Protein AF-A0A3R6WEW1-F1 (afdb_monomer)

Foldseek 3Di:
DDDDDDDDDDPPPDPQAPLVVQVVVQFDVVQQVVVVVVDDCLQLVQARERRHDPVSLLVSLVVRQLVDAPVNLVCQCPDSHPSSNVSSVSNVVVCVVPVVSHVRDDCVPVPPDPLVVVQPLDLDLCSLVSDPPVLVCLLPALALVSVLCNLQVLLVCLVDSNVSVNLSSLVSVLCVCLVPVPRARDYPNHGRPDCLSNLLSSLQSLLSSCVVPVPVSLVSLVPRLLSRALSSLLSNCVPPDPVSSVVSSVSVVVSVVVSVVVVVVVVD

pLDDT: mean 84.02, std 18.19, range [25.89, 98.25]

Structure (mmCIF, N/CA/C/O backbone):
data_AF-A0A3R6WEW1-F1
#
_entry.id   AF-A0A3R6WEW1-F1
#
loop_
_atom_site.group_PDB
_atom_site.id
_atom_site.type_symbol
_atom_site.label_atom_id
_atom_site.label_alt_id
_atom_site.label_comp_id
_atom_site.label_asym_id
_atom_site.label_entity_id
_atom_site.label_seq_id
_atom_site.pdbx_PDB_ins_code
_atom_site.Cartn_x
_atom_site.Cartn_y
_atom_site.Cartn_z
_atom_site.occupancy
_atom_site.B_iso_or_equiv
_atom_site.auth_seq_id
_atom_site.auth_comp_id
_atom_site.auth_asym_id
_atom_site.auth_atom_id
_atom_site.pdbx_PDB_model_num
ATOM 1 N N . MET A 1 1 ? 8.291 -22.531 33.785 1.00 41.00 1 MET A N 1
ATOM 2 C CA . MET A 1 1 ? 7.119 -22.661 34.678 1.00 41.00 1 MET A CA 1
ATOM 3 C C . MET A 1 1 ? 7.160 -21.550 35.715 1.00 41.00 1 MET A C 1
ATOM 5 O O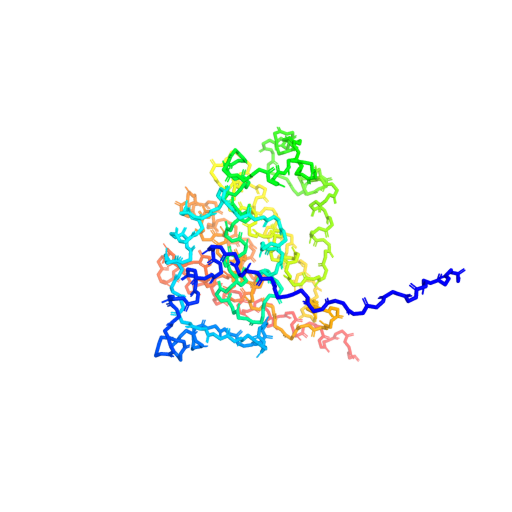 . MET A 1 1 ? 8.042 -21.569 36.563 1.00 41.00 1 MET A O 1
ATOM 9 N N . PRO A 1 2 ? 6.234 -20.587 35.627 1.00 25.89 2 PRO A N 1
ATOM 10 C CA . PRO A 1 2 ? 5.561 -20.107 36.828 1.00 25.89 2 PRO A CA 1
ATOM 11 C C . PRO A 1 2 ? 4.038 -20.229 36.687 1.00 25.89 2 PRO A C 1
ATOM 13 O O . PRO A 1 2 ? 3.455 -19.958 35.640 1.00 25.89 2 PRO A O 1
ATOM 16 N N . VAL A 1 3 ? 3.415 -20.683 37.770 1.00 34.50 3 VAL A N 1
ATOM 17 C CA . VAL A 1 3 ? 1.985 -20.969 37.906 1.00 34.50 3 VAL A CA 1
ATOM 18 C C . VAL A 1 3 ? 1.221 -19.665 38.139 1.00 34.50 3 VAL A C 1
ATOM 20 O O . VAL A 1 3 ? 1.442 -18.989 39.144 1.00 34.50 3 VAL A O 1
ATOM 23 N N . LEU A 1 4 ? 0.291 -19.327 37.244 1.00 29.22 4 LEU A N 1
ATOM 24 C CA . LEU A 1 4 ? -0.674 -18.249 37.464 1.00 29.22 4 LEU A CA 1
ATOM 25 C C . LEU A 1 4 ? -1.884 -18.803 38.225 1.00 29.22 4 LEU A C 1
ATOM 27 O O . LEU A 1 4 ? -2.619 -19.658 37.735 1.00 29.22 4 LEU A O 1
ATOM 31 N N . ARG A 1 5 ? -2.067 -18.318 39.457 1.00 29.47 5 ARG A N 1
ATOM 32 C CA . ARG A 1 5 ? -3.224 -18.623 40.307 1.00 29.47 5 ARG A CA 1
ATOM 33 C C . ARG A 1 5 ? -4.518 -18.136 39.653 1.00 29.47 5 ARG A C 1
ATOM 35 O O . ARG A 1 5 ? -4.626 -16.974 39.268 1.00 29.47 5 ARG A O 1
ATOM 42 N N . SER A 1 6 ? -5.524 -19.007 39.636 1.00 39.31 6 SER A N 1
ATOM 43 C CA . SER A 1 6 ? -6.903 -18.674 39.285 1.00 39.31 6 SER A CA 1
ATOM 44 C C . SER A 1 6 ? -7.478 -17.632 40.247 1.00 39.31 6 SER A C 1
ATOM 46 O O . SER A 1 6 ? -7.473 -17.840 41.464 1.00 39.31 6 SER A O 1
ATOM 48 N N . LYS A 1 7 ? -8.066 -16.559 39.712 1.00 32.16 7 LYS A N 1
ATOM 49 C CA . LYS A 1 7 ? -9.084 -15.781 40.424 1.00 32.16 7 LYS A CA 1
ATOM 50 C C . LYS A 1 7 ? -10.332 -15.643 39.561 1.00 32.16 7 LYS A C 1
ATOM 52 O O . LYS A 1 7 ? -10.262 -15.397 38.364 1.00 32.16 7 LYS A O 1
ATOM 57 N N . ALA A 1 8 ? -11.443 -15.890 40.244 1.00 32.88 8 ALA A N 1
ATOM 58 C CA . ALA A 1 8 ? -12.817 -15.997 39.796 1.00 32.88 8 ALA A CA 1
ATOM 59 C C . ALA A 1 8 ? -13.246 -15.035 38.676 1.00 32.88 8 ALA A C 1
ATOM 61 O O . ALA A 1 8 ? -12.956 -13.840 38.694 1.00 32.88 8 ALA A O 1
ATOM 62 N N . SER A 1 9 ? -14.043 -15.601 37.767 1.00 40.66 9 SER A N 1
ATOM 63 C CA . SER A 1 9 ? -14.852 -14.916 36.762 1.00 40.66 9 SER A CA 1
ATOM 64 C C . SER A 1 9 ? -15.689 -13.795 37.388 1.00 40.66 9 SER A C 1
ATOM 66 O O . SER A 1 9 ? -16.619 -14.054 38.152 1.00 40.66 9 SER A O 1
ATOM 68 N N . LYS A 1 10 ? -15.401 -12.546 37.014 1.00 31.05 10 LYS A N 1
ATOM 69 C CA . LYS A 1 10 ? -16.371 -11.448 37.061 1.00 31.05 10 LYS A CA 1
ATOM 70 C C . LYS A 1 10 ? -16.756 -11.130 35.624 1.00 31.05 10 LYS A C 1
ATOM 72 O O . LYS A 1 10 ? -15.925 -10.688 34.839 1.00 31.05 10 LYS A O 1
ATOM 77 N N . LYS A 1 11 ? -18.022 -11.374 35.288 1.00 36.44 11 LYS A N 1
ATOM 78 C CA . LYS A 1 11 ? -18.646 -10.945 34.035 1.00 36.44 11 LYS A CA 1
ATOM 79 C C . LYS A 1 11 ? -18.677 -9.410 34.048 1.00 36.44 11 LYS A C 1
ATOM 81 O O . LYS A 1 11 ? -19.563 -8.814 34.652 1.00 36.44 11 LYS A O 1
ATOM 86 N N . ILE A 1 12 ? -17.662 -8.774 33.467 1.00 34.56 12 ILE A N 1
ATOM 87 C CA . ILE A 1 12 ? -17.659 -7.329 33.233 1.00 34.56 12 ILE A CA 1
ATOM 88 C C . ILE A 1 12 ? -18.559 -7.109 32.021 1.00 34.56 12 ILE A C 1
ATOM 90 O O . ILE A 1 12 ? -18.153 -7.346 30.887 1.00 34.56 12 ILE A O 1
ATOM 94 N N . VAL A 1 13 ? -19.803 -6.704 32.260 1.00 36.28 13 VAL A N 1
ATOM 95 C CA . VAL A 1 13 ? -20.605 -6.067 31.214 1.00 36.28 13 VAL A CA 1
ATOM 96 C C . VAL A 1 13 ? -19.985 -4.686 31.017 1.00 36.28 13 VAL A C 1
ATOM 98 O O . VAL A 1 13 ? -20.265 -3.761 31.774 1.00 36.28 13 VAL A O 1
ATOM 101 N N . ALA A 1 14 ? -19.040 -4.580 30.083 1.00 39.44 14 ALA A N 1
ATOM 102 C CA . ALA A 1 14 ? -18.457 -3.303 29.704 1.00 39.44 14 ALA A CA 1
ATOM 103 C C . ALA A 1 14 ? -19.554 -2.458 29.046 1.00 39.44 14 ALA A C 1
ATOM 105 O O . ALA A 1 14 ? -20.188 -2.906 28.090 1.00 39.44 14 ALA A O 1
ATOM 106 N N . SER A 1 15 ? -19.794 -1.248 29.552 1.00 50.72 15 SER A N 1
ATOM 107 C CA . SER A 1 15 ? -20.552 -0.255 28.795 1.00 50.72 15 SER A CA 1
ATOM 108 C C . SER A 1 15 ? -19.800 -0.012 27.486 1.00 50.72 15 SER A C 1
ATOM 110 O O . SER A 1 15 ? -18.644 0.409 27.527 1.00 50.72 15 SER A O 1
ATOM 112 N N . ALA A 1 16 ? -20.413 -0.331 26.344 1.00 60.47 16 ALA A N 1
ATOM 113 C CA . ALA A 1 16 ? -19.803 -0.124 25.033 1.00 60.47 16 ALA A CA 1
ATOM 114 C C . ALA A 1 16 ? -19.332 1.333 24.897 1.00 60.47 16 ALA A C 1
ATOM 116 O O . ALA A 1 16 ? -20.048 2.242 25.326 1.00 60.47 16 ALA A O 1
ATOM 117 N N . SER A 1 17 ? -18.148 1.557 24.322 1.00 78.88 17 SER A N 1
ATOM 118 C CA . SER A 1 17 ? -17.625 2.908 24.101 1.00 78.88 17 SER A CA 1
ATOM 119 C C . SER A 1 17 ? -18.585 3.748 23.256 1.00 78.88 17 SER A C 1
ATOM 121 O O . SER A 1 17 ? -19.329 3.219 22.426 1.00 78.88 17 SER A O 1
ATOM 123 N N . SER A 1 18 ? -18.566 5.070 23.449 1.00 88.81 18 SER A N 1
ATOM 124 C CA . SER A 1 18 ? -19.401 6.007 22.680 1.00 88.81 18 SER A CA 1
ATOM 125 C C . SER A 1 18 ? -19.193 5.845 21.168 1.00 88.81 18 SER A C 1
ATOM 127 O O . SER A 1 18 ? -20.152 5.885 20.397 1.00 88.81 18 SER A O 1
ATOM 129 N N . LEU A 1 19 ? -17.952 5.567 20.754 1.00 93.94 19 LEU A N 1
ATOM 130 C CA . LEU A 1 19 ? -17.589 5.268 19.373 1.00 93.94 19 LEU A CA 1
ATOM 131 C C . LEU A 1 19 ? -18.227 3.965 18.871 1.00 93.94 19 LEU A C 1
ATOM 133 O O . LEU A 1 19 ? -18.820 3.963 17.794 1.00 93.94 19 LEU A O 1
ATOM 137 N N . LEU A 1 20 ? -18.141 2.871 19.635 1.00 94.19 20 LEU A N 1
ATOM 138 C CA . LEU A 1 20 ? -18.730 1.593 19.230 1.00 94.19 20 LEU A CA 1
ATOM 139 C C . LEU A 1 20 ? -20.255 1.702 19.093 1.00 94.19 20 LEU A C 1
ATOM 141 O O . LEU A 1 20 ? -20.801 1.289 18.073 1.00 94.19 20 LEU A O 1
ATOM 145 N N . GLN A 1 21 ? -20.927 2.327 20.063 1.00 94.44 21 GLN A N 1
ATOM 146 C CA . GLN A 1 21 ? -22.378 2.546 20.011 1.00 94.44 21 GLN A CA 1
ATOM 147 C C . GLN A 1 21 ? -22.788 3.376 18.785 1.00 94.44 21 GLN A C 1
ATOM 149 O O . GLN A 1 21 ? -23.761 3.049 18.104 1.00 94.44 21 GLN A O 1
ATOM 154 N N . CYS A 1 22 ? -22.021 4.425 18.468 1.00 96.00 22 CYS A N 1
ATOM 155 C CA . CYS A 1 22 ? -22.233 5.240 17.274 1.00 96.00 22 CYS A CA 1
ATOM 156 C C . CYS A 1 22 ? -22.125 4.396 15.992 1.00 96.00 22 CYS A C 1
ATOM 158 O O . CYS A 1 22 ? -23.016 4.440 15.145 1.00 96.00 22 CYS A O 1
ATOM 160 N N . LEU A 1 23 ? -21.081 3.569 15.867 1.00 96.88 23 LEU A N 1
ATOM 161 C CA . LEU A 1 23 ? -20.890 2.690 14.709 1.00 96.88 23 LEU A CA 1
ATOM 162 C C . LEU A 1 23 ? -22.008 1.652 14.572 1.00 96.88 23 LEU A C 1
ATOM 164 O O . LEU A 1 23 ? -22.496 1.418 13.467 1.00 96.88 23 LEU A O 1
ATOM 168 N N . GLU A 1 24 ? -22.446 1.052 15.677 1.00 95.31 24 GLU A N 1
ATOM 169 C CA . GLU A 1 24 ? -23.537 0.074 15.673 1.00 95.31 24 GLU A CA 1
ATOM 170 C C . GLU A 1 24 ? -24.860 0.695 15.213 1.00 95.31 24 GLU A C 1
ATOM 172 O O . GLU A 1 24 ? -25.574 0.086 14.416 1.00 95.31 24 GLU A O 1
ATOM 177 N N . GLY A 1 25 ? -25.134 1.945 15.599 1.00 95.88 25 GLY A N 1
ATOM 178 C CA . GLY A 1 25 ? -26.282 2.707 15.099 1.00 95.88 25 GLY A CA 1
ATOM 179 C C . GLY A 1 25 ? -26.207 3.075 13.608 1.00 95.88 25 GLY A C 1
ATOM 180 O O . GLY A 1 25 ? -27.228 3.392 12.997 1.00 95.88 25 GLY A O 1
ATOM 181 N N . LEU A 1 26 ? -25.019 3.025 12.996 1.00 96.56 26 LEU A N 1
ATOM 182 C CA . LEU A 1 26 ? -24.797 3.353 11.582 1.00 96.56 26 LEU A CA 1
ATOM 183 C C . LEU A 1 26 ? -24.852 2.133 10.653 1.00 96.56 26 LEU A C 1
ATOM 185 O O . LEU A 1 26 ? -24.840 2.314 9.429 1.00 96.56 26 LEU A O 1
ATOM 189 N N . ALA A 1 27 ? -24.897 0.917 11.203 1.00 95.56 27 ALA A N 1
ATOM 190 C CA . ALA A 1 27 ? -24.899 -0.320 10.434 1.00 95.56 27 ALA A CA 1
ATOM 191 C C . ALA A 1 27 ? -26.115 -0.404 9.495 1.00 95.56 27 ALA A C 1
ATOM 193 O O . ALA A 1 27 ? -27.260 -0.160 9.878 1.00 95.56 27 ALA A O 1
ATOM 194 N N . LYS A 1 28 ? -25.865 -0.771 8.235 1.00 95.12 28 LYS A N 1
ATOM 195 C CA . LYS A 1 28 ? -26.890 -0.899 7.191 1.00 95.12 28 LYS A CA 1
ATOM 196 C C . LYS A 1 28 ? -26.708 -2.220 6.445 1.00 95.12 28 LYS A C 1
ATOM 198 O O . LYS A 1 28 ? -25.969 -2.263 5.457 1.00 95.12 28 LYS A O 1
ATOM 203 N N . PRO A 1 29 ? -27.433 -3.287 6.836 1.00 91.06 29 PRO A N 1
ATOM 204 C CA . PRO A 1 29 ? -27.319 -4.605 6.203 1.00 91.06 29 PRO A CA 1
ATOM 205 C C . PRO A 1 29 ? -27.547 -4.589 4.684 1.00 91.06 29 PRO A C 1
ATOM 207 O O . PRO A 1 29 ? -26.890 -5.318 3.943 1.00 91.06 29 PRO A O 1
ATOM 210 N N . SER A 1 30 ? -28.426 -3.708 4.196 1.00 90.88 30 SER A N 1
ATOM 211 C CA . SER A 1 30 ? -28.680 -3.531 2.760 1.00 90.88 30 SER A CA 1
ATOM 212 C C . SER A 1 30 ? -27.449 -3.049 1.983 1.00 90.88 30 SER A C 1
ATOM 214 O O . SER A 1 30 ? -27.248 -3.439 0.833 1.00 90.88 30 SER A O 1
ATOM 216 N N . TYR A 1 31 ? -26.597 -2.229 2.605 1.00 89.88 31 TYR A N 1
ATOM 217 C CA . TYR A 1 31 ? -25.340 -1.781 2.010 1.00 89.88 31 TYR A CA 1
ATOM 218 C C . TYR A 1 31 ? -24.214 -2.804 2.205 1.00 89.88 31 TYR A C 1
ATOM 220 O O . TYR A 1 31 ? -23.373 -2.949 1.318 1.00 89.88 31 TYR A O 1
ATOM 228 N N . ALA A 1 32 ? -24.226 -3.570 3.301 1.00 90.25 32 ALA A N 1
ATOM 229 C CA . ALA A 1 32 ? -23.235 -4.618 3.563 1.00 90.25 32 ALA A CA 1
ATOM 230 C C . ALA A 1 32 ? -23.122 -5.621 2.400 1.00 90.25 32 ALA A C 1
ATOM 232 O O . ALA A 1 32 ? -22.022 -5.936 1.953 1.00 90.25 32 ALA A O 1
ATOM 233 N N . GLN A 1 33 ? -24.256 -6.046 1.830 1.00 86.06 33 GLN A N 1
ATOM 234 C CA . GLN A 1 33 ? -24.286 -6.954 0.674 1.00 86.06 33 GLN A CA 1
ATOM 235 C C . GLN A 1 33 ? -23.577 -6.386 -0.564 1.00 86.06 33 GLN A C 1
ATOM 237 O O . GLN A 1 33 ? -23.011 -7.132 -1.364 1.00 86.06 33 GLN A O 1
ATOM 242 N N . GLN A 1 34 ? -23.613 -5.064 -0.742 1.00 86.38 34 GLN A N 1
ATOM 243 C CA . GLN A 1 34 ? -22.921 -4.396 -1.841 1.00 86.38 34 GLN A CA 1
ATOM 244 C C . GLN A 1 34 ? -21.430 -4.264 -1.540 1.00 86.38 34 GLN A C 1
ATOM 246 O O . GLN A 1 34 ? -20.616 -4.556 -2.412 1.00 86.38 34 GLN A O 1
ATOM 251 N N . ALA A 1 35 ? -21.073 -3.891 -0.307 1.00 83.38 35 ALA A N 1
ATOM 252 C CA . ALA A 1 35 ? -19.686 -3.735 0.129 1.00 83.38 35 ALA A CA 1
ATOM 253 C C . ALA A 1 35 ? -18.856 -5.011 -0.097 1.00 83.38 35 ALA A C 1
ATOM 255 O O . ALA A 1 35 ? -17.745 -4.932 -0.619 1.00 83.38 35 ALA A O 1
ATOM 256 N N . VAL A 1 36 ? -19.440 -6.187 0.167 1.00 84.44 36 VAL A N 1
ATOM 257 C CA . VAL A 1 36 ? -18.806 -7.496 -0.071 1.00 84.44 36 VAL A CA 1
ATOM 258 C C . VAL A 1 36 ? -18.309 -7.666 -1.512 1.00 84.44 36 VAL A C 1
ATOM 260 O O . VAL A 1 36 ? -17.268 -8.279 -1.725 1.00 84.44 36 VAL A O 1
ATOM 263 N N . LYS A 1 37 ? -19.014 -7.119 -2.510 1.00 83.62 37 LYS A N 1
ATOM 264 C CA . LYS A 1 37 ? -18.659 -7.284 -3.933 1.00 83.62 37 LYS A CA 1
ATOM 265 C C . LYS A 1 37 ? -17.403 -6.510 -4.332 1.00 83.62 37 LYS A C 1
ATOM 267 O O . LYS A 1 37 ? -16.772 -6.849 -5.328 1.00 83.62 37 LYS A O 1
ATOM 272 N N . PHE A 1 38 ? -17.055 -5.467 -3.580 1.00 79.44 38 PHE A N 1
ATOM 273 C CA . PHE A 1 38 ? -15.903 -4.613 -3.868 1.00 79.44 38 PHE A CA 1
ATOM 274 C C . PHE A 1 38 ? -14.622 -5.081 -3.177 1.00 79.44 38 PHE A C 1
ATOM 276 O O . PHE A 1 38 ? -13.537 -4.620 -3.531 1.00 79.44 38 PHE A O 1
ATOM 283 N N . VAL A 1 39 ? -14.732 -5.990 -2.206 1.00 76.31 39 VAL A N 1
ATOM 284 C CA . VAL A 1 39 ? -13.587 -6.493 -1.452 1.00 76.31 39 VAL A CA 1
ATOM 285 C C . VAL A 1 39 ? -13.206 -7.880 -1.949 1.00 76.31 39 VAL A C 1
ATOM 287 O O . VAL A 1 39 ? -14.014 -8.807 -1.982 1.00 76.31 39 VAL A O 1
ATOM 290 N N . HIS A 1 40 ? -11.942 -8.032 -2.340 1.00 77.00 40 HIS A N 1
ATOM 291 C CA . HIS A 1 40 ? -11.449 -9.304 -2.835 1.00 77.00 40 HIS A CA 1
ATOM 292 C C . HIS A 1 40 ? -11.195 -10.265 -1.669 1.00 77.00 40 HIS A C 1
ATOM 294 O O . HIS A 1 40 ? -10.323 -10.041 -0.831 1.00 77.00 40 HIS A O 1
ATOM 300 N N . ARG A 1 41 ? -11.942 -11.371 -1.640 1.00 80.94 41 ARG A N 1
ATOM 301 C CA . ARG A 1 41 ? -11.956 -12.316 -0.514 1.00 80.94 41 ARG A CA 1
ATOM 302 C C . ARG A 1 41 ? -10.640 -13.052 -0.269 1.00 80.94 41 ARG A C 1
ATOM 304 O O . ARG A 1 41 ? -10.459 -13.570 0.824 1.00 80.94 41 ARG A O 1
ATOM 311 N N . SER A 1 42 ? -9.711 -13.076 -1.229 1.00 75.94 42 SER A N 1
ATOM 312 C CA . SER A 1 42 ? -8.458 -13.837 -1.083 1.00 75.94 42 SER A CA 1
ATOM 313 C C . SER A 1 42 ? -7.596 -13.421 0.111 1.00 75.94 42 SER A C 1
ATOM 315 O O . SER A 1 42 ? -6.924 -14.276 0.664 1.00 75.94 42 SER A O 1
ATOM 317 N N . TYR A 1 43 ? -7.611 -12.150 0.517 1.00 79.00 43 TYR A N 1
ATOM 318 C CA . TYR A 1 43 ? -6.793 -11.640 1.631 1.00 79.00 43 TYR A CA 1
ATOM 319 C C . TYR A 1 43 ? -7.618 -11.228 2.858 1.00 79.00 43 TYR A C 1
ATOM 321 O O . TYR A 1 43 ? -7.084 -10.654 3.800 1.00 79.00 43 TYR A O 1
ATOM 329 N N . CYS A 1 44 ? -8.927 -11.470 2.835 1.00 80.56 44 CYS A N 1
ATOM 330 C CA . CYS A 1 44 ? -9.837 -11.181 3.944 1.00 80.56 44 CYS A CA 1
ATOM 331 C C . CYS A 1 44 ? -11.049 -12.138 3.919 1.00 80.56 44 CYS A C 1
ATOM 333 O O . CYS A 1 44 ? -12.211 -11.715 3.827 1.00 80.56 44 CYS A O 1
ATOM 335 N N . PRO A 1 45 ? -10.799 -13.463 3.930 1.00 82.75 45 PRO A N 1
ATOM 336 C CA . PRO A 1 45 ? -11.849 -14.457 3.715 1.00 82.75 45 PRO A CA 1
ATOM 337 C C . PRO A 1 45 ? -12.919 -14.423 4.812 1.00 82.75 45 PRO A C 1
ATOM 339 O O . PRO A 1 45 ? -14.094 -14.634 4.522 1.00 82.75 45 PRO A O 1
ATOM 342 N N . ASN A 1 46 ? -12.524 -14.075 6.038 1.00 85.62 46 ASN A N 1
ATOM 343 C CA . ASN A 1 46 ? -13.369 -14.139 7.231 1.00 85.62 46 ASN A CA 1
ATOM 344 C C . ASN A 1 46 ? -14.045 -12.801 7.587 1.00 85.62 46 ASN A C 1
ATOM 346 O O . ASN A 1 46 ? -14.696 -12.698 8.624 1.00 85.62 46 ASN A O 1
ATOM 350 N N . ASP A 1 47 ? -13.907 -11.771 6.744 1.00 89.00 47 ASP A N 1
ATOM 351 C CA . ASP A 1 47 ? -14.468 -10.446 7.018 1.00 89.00 47 ASP A CA 1
ATOM 352 C C . ASP A 1 47 ? -15.997 -10.448 7.017 1.00 89.00 47 ASP A C 1
ATOM 354 O O . ASP A 1 47 ? -16.639 -10.799 6.015 1.00 89.00 47 ASP A O 1
ATOM 358 N N . ILE A 1 48 ? -16.571 -9.948 8.112 1.00 92.81 48 ILE A N 1
ATOM 359 C CA . ILE A 1 48 ? -17.996 -9.640 8.230 1.00 92.81 48 ILE A CA 1
ATOM 360 C C . ILE A 1 48 ? -18.201 -8.176 7.833 1.00 92.81 48 ILE A C 1
ATOM 362 O O . ILE A 1 48 ? -17.489 -7.303 8.311 1.00 92.81 48 ILE A O 1
ATOM 366 N N . PHE A 1 49 ? -19.179 -7.883 6.979 1.00 93.94 49 PHE A N 1
ATOM 367 C CA . PHE A 1 49 ? -19.509 -6.505 6.597 1.00 93.94 49 PHE A CA 1
ATOM 368 C C . PHE A 1 49 ? -20.803 -6.075 7.275 1.00 93.94 49 PHE A C 1
ATOM 370 O O . PHE A 1 49 ? -21.787 -6.815 7.247 1.00 93.94 49 PHE A O 1
ATOM 377 N N . VAL A 1 50 ? -20.815 -4.874 7.852 1.00 95.19 50 VAL A N 1
ATOM 378 C CA . VAL A 1 50 ? -22.002 -4.288 8.505 1.00 95.19 50 VAL A CA 1
ATOM 379 C C . VAL A 1 50 ? -22.592 -3.101 7.747 1.00 95.19 50 VAL A C 1
ATOM 381 O O . VAL A 1 50 ? -23.673 -2.618 8.079 1.00 95.19 50 VAL A O 1
ATOM 384 N N . GLY A 1 51 ? -21.937 -2.660 6.675 1.00 95.19 51 GLY A N 1
ATOM 385 C CA . GLY A 1 51 ? -22.477 -1.688 5.739 1.00 95.19 51 GLY A CA 1
ATOM 386 C C . GLY A 1 51 ? -22.356 -0.238 6.201 1.00 95.19 51 GLY A C 1
ATOM 387 O O . GLY A 1 51 ? -23.226 0.575 5.887 1.00 95.19 51 GLY A O 1
ATOM 388 N N . ILE A 1 52 ? -21.277 0.099 6.906 1.00 96.06 52 ILE A N 1
ATOM 389 C CA . ILE A 1 52 ? -20.952 1.481 7.279 1.00 96.06 52 ILE A CA 1
ATOM 390 C C . ILE A 1 52 ? -20.041 2.069 6.195 1.00 96.06 52 ILE A C 1
ATOM 392 O O . ILE A 1 52 ? -19.057 1.463 5.773 1.00 96.06 52 ILE A O 1
ATOM 396 N N . ARG A 1 53 ? -20.360 3.257 5.681 1.00 94.62 53 ARG A N 1
ATOM 397 C CA . ARG A 1 53 ? -19.534 3.895 4.645 1.00 94.62 53 ARG A CA 1
ATOM 398 C C . ARG A 1 53 ? -18.314 4.568 5.270 1.00 94.62 53 ARG A C 1
ATOM 400 O O . ARG A 1 53 ? -18.419 5.174 6.330 1.00 94.62 53 ARG A O 1
ATOM 407 N N . VAL A 1 54 ? -17.189 4.586 4.549 1.00 94.62 54 VAL A N 1
ATOM 408 C CA . VAL A 1 54 ? -15.932 5.217 5.007 1.00 94.62 54 VAL A CA 1
ATOM 409 C C . VAL A 1 54 ? -16.115 6.656 5.529 1.00 94.62 54 VAL A C 1
ATOM 411 O O . VAL A 1 54 ? -15.550 6.959 6.579 1.00 94.62 54 VAL A O 1
ATOM 414 N N . PRO A 1 55 ? -16.904 7.551 4.890 1.00 96.81 55 PRO A N 1
ATOM 415 C CA . PRO A 1 55 ? -17.148 8.884 5.448 1.00 96.81 55 PRO A CA 1
ATOM 416 C C . PRO A 1 55 ? -17.833 8.861 6.821 1.00 96.81 55 PRO A C 1
ATOM 418 O O . PRO A 1 55 ? -17.517 9.691 7.662 1.00 96.81 55 PRO A O 1
ATOM 421 N N . GLN A 1 56 ? -18.720 7.892 7.071 1.00 97.50 56 GLN A N 1
ATOM 422 C CA . GLN A 1 56 ? -19.387 7.736 8.366 1.00 97.50 56 GLN A CA 1
ATOM 423 C C . GLN A 1 56 ? -18.403 7.244 9.435 1.00 97.50 56 GLN A C 1
ATOM 425 O O . GLN A 1 56 ? -18.408 7.776 10.537 1.00 97.50 56 GLN A O 1
ATOM 430 N N . CYS A 1 57 ? -17.509 6.303 9.097 1.00 97.19 57 CYS A N 1
ATOM 431 C CA . CYS A 1 57 ? -16.423 5.885 9.992 1.00 97.19 57 CYS A CA 1
ATOM 432 C C . CYS A 1 57 ? -15.534 7.075 10.389 1.00 97.19 57 CYS A C 1
ATOM 434 O O . CYS A 1 57 ? -15.215 7.253 11.561 1.00 97.19 57 CYS A O 1
ATOM 436 N N . ARG A 1 58 ? -15.153 7.914 9.414 1.00 97.25 58 ARG A N 1
ATOM 437 C CA . ARG A 1 58 ? -14.333 9.112 9.658 1.00 97.25 58 ARG A CA 1
ATOM 438 C C . ARG A 1 58 ? -15.039 10.127 10.551 1.00 97.25 58 ARG A C 1
ATOM 440 O O . ARG A 1 58 ? -14.402 10.664 11.451 1.00 97.25 58 ARG A O 1
ATOM 447 N N . GLU A 1 59 ? -16.326 10.375 10.316 1.00 97.38 59 GLU A N 1
ATOM 448 C CA . GLU A 1 59 ? -17.096 11.300 11.151 1.00 97.38 59 GLU A CA 1
ATOM 449 C C . GLU A 1 59 ? -17.242 10.765 12.580 1.00 97.38 59 GLU A C 1
ATOM 451 O O . GLU A 1 59 ? -16.981 11.499 13.525 1.00 97.38 59 GLU A O 1
ATOM 456 N N . ALA A 1 60 ? -17.533 9.470 12.750 1.00 96.94 60 ALA A N 1
ATOM 457 C CA . ALA A 1 60 ? -17.625 8.849 14.070 1.00 96.94 60 ALA A CA 1
ATOM 458 C C . ALA A 1 60 ? -16.320 9.002 14.874 1.00 96.94 60 ALA A C 1
ATOM 460 O O . ALA A 1 60 ? -16.359 9.393 16.041 1.00 96.94 60 ALA A O 1
ATOM 461 N N . VAL A 1 61 ? -15.159 8.768 14.247 1.00 96.31 61 VAL A N 1
ATOM 462 C CA . VAL A 1 61 ? -13.851 9.005 14.887 1.00 96.31 61 VAL A CA 1
ATOM 463 C C . VAL A 1 61 ? -13.707 10.469 15.274 1.00 96.31 61 VAL A C 1
ATOM 465 O O . VAL A 1 61 ? -13.441 10.767 16.432 1.00 96.31 61 VAL A O 1
ATOM 468 N N . LYS A 1 62 ? -13.936 11.394 14.340 1.00 94.12 62 LYS A N 1
ATOM 469 C CA . LYS A 1 62 ? -13.811 12.832 14.595 1.00 94.12 62 LYS A CA 1
ATOM 470 C C . LYS A 1 62 ? -14.672 13.296 15.777 1.00 94.12 62 LYS A C 1
ATOM 472 O O . LYS A 1 62 ? -14.228 14.144 16.545 1.00 94.12 62 LYS A O 1
ATOM 477 N N . THR A 1 63 ? -15.879 12.752 15.931 1.00 94.81 63 THR A N 1
ATOM 478 C CA . THR A 1 63 ? -16.791 13.098 17.030 1.00 94.81 63 THR A CA 1
ATOM 479 C C . THR A 1 63 ? -16.379 12.475 18.365 1.00 94.81 63 THR A C 1
ATOM 481 O O . THR A 1 63 ? -16.484 13.135 19.396 1.00 94.81 63 THR A O 1
ATOM 484 N N . HIS A 1 64 ? -15.928 11.217 18.376 1.00 95.31 64 HIS A N 1
ATOM 485 C CA . HIS A 1 64 ? -15.812 10.435 19.615 1.00 95.31 64 HIS A CA 1
ATOM 486 C C . HIS A 1 64 ? -14.376 10.166 20.091 1.00 95.31 64 HIS A C 1
ATOM 488 O O . HIS A 1 64 ? -14.207 9.734 21.238 1.00 95.31 64 HIS A O 1
ATOM 494 N N . LEU A 1 65 ? -13.347 10.441 19.277 1.00 93.31 65 LEU A N 1
ATOM 495 C CA . LEU A 1 65 ? -11.946 10.090 19.564 1.00 93.31 65 LEU A CA 1
ATOM 496 C C . LEU A 1 65 ? -11.460 10.594 20.929 1.00 93.31 65 LEU A C 1
ATOM 498 O O . LEU A 1 65 ? -10.878 9.817 21.679 1.00 93.31 65 LEU A O 1
ATOM 502 N N . GLY A 1 66 ? -11.788 11.837 21.296 1.00 91.94 66 GLY A N 1
ATOM 503 C CA . GLY A 1 66 ? -11.370 12.433 22.574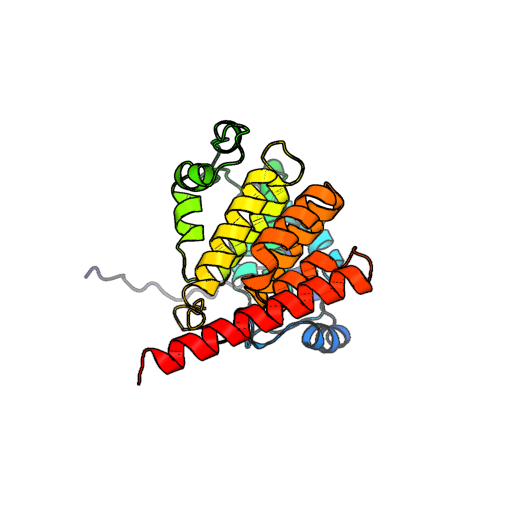 1.00 91.94 66 GLY A CA 1
ATOM 504 C C . GLY A 1 66 ? -11.924 11.740 23.822 1.00 91.94 66 GLY A C 1
ATOM 505 O O . GLY A 1 66 ? -11.355 11.876 24.898 1.00 91.94 66 GLY A O 1
ATOM 506 N N . SER A 1 67 ? -13.010 10.974 23.681 1.00 91.75 67 SER A N 1
ATOM 507 C CA . SER A 1 67 ? -13.601 10.159 24.757 1.00 91.75 67 SER A CA 1
ATOM 508 C C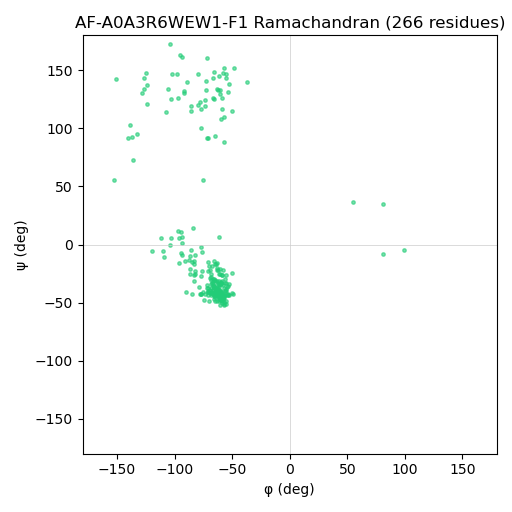 . SER A 1 67 ? -13.306 8.661 24.626 1.00 91.75 67 SER A C 1
ATOM 510 O O . SER A 1 67 ? -13.766 7.869 25.444 1.00 91.75 67 SER A O 1
ATOM 512 N N . THR A 1 68 ? -12.582 8.259 23.578 1.00 93.94 68 THR A N 1
ATOM 513 C CA . THR A 1 68 ? -12.287 6.856 23.271 1.00 93.94 68 THR A CA 1
ATOM 514 C C . THR A 1 68 ? -10.997 6.439 23.967 1.00 93.94 68 THR A C 1
ATOM 516 O O . THR A 1 68 ? -10.043 7.212 23.994 1.00 93.94 68 THR A O 1
ATOM 519 N N . THR A 1 69 ? -10.935 5.226 24.517 1.00 93.19 69 THR A N 1
ATOM 520 C CA . THR A 1 69 ? -9.721 4.695 25.158 1.00 93.19 69 THR A CA 1
ATOM 521 C C . THR A 1 69 ? -8.875 3.874 24.182 1.00 93.19 69 THR A C 1
ATOM 523 O O . THR A 1 69 ? -9.384 3.362 23.186 1.00 93.19 69 THR A O 1
ATOM 526 N N . LEU A 1 70 ? -7.590 3.656 24.495 1.00 91.38 70 LEU A N 1
ATOM 527 C CA . LEU A 1 70 ? -6.747 2.738 23.715 1.00 91.38 70 LEU A CA 1
ATOM 528 C C . LEU A 1 70 ? -7.342 1.326 23.654 1.00 91.38 70 LEU A C 1
ATOM 530 O O . LEU A 1 70 ? -7.278 0.680 22.612 1.00 91.38 70 LEU A O 1
ATOM 534 N N . LYS A 1 71 ? -7.960 0.858 24.746 1.00 93.06 71 LYS A N 1
ATOM 535 C CA . LYS A 1 71 ? -8.626 -0.447 24.772 1.00 93.06 71 LYS A CA 1
ATOM 536 C C . LYS A 1 71 ? -9.735 -0.521 23.721 1.00 93.06 71 LYS A C 1
ATOM 538 O O . LYS A 1 71 ? -9.796 -1.507 23.000 1.00 93.06 71 LYS A O 1
ATOM 543 N N . ASP A 1 72 ? -10.558 0.517 23.595 1.00 94.00 72 ASP A N 1
ATOM 544 C CA . ASP A 1 72 ? -11.639 0.547 22.604 1.00 94.00 72 ASP A CA 1
ATOM 545 C C . ASP A 1 72 ? -11.097 0.489 21.170 1.00 94.00 72 ASP A C 1
ATOM 547 O O . ASP A 1 72 ? -11.655 -0.199 20.320 1.00 94.00 72 ASP A O 1
ATOM 551 N N . ILE A 1 73 ? -9.983 1.178 20.899 1.00 94.25 73 ILE A N 1
ATOM 552 C CA . ILE A 1 73 ? -9.317 1.125 19.591 1.00 94.25 73 ILE A CA 1
ATOM 553 C C . ILE A 1 73 ? -8.766 -0.272 19.308 1.00 94.25 73 ILE A C 1
ATOM 555 O O . ILE A 1 73 ? -8.946 -0.786 18.204 1.00 94.25 73 ILE A O 1
ATOM 559 N N . LEU A 1 74 ? -8.128 -0.906 20.295 1.00 93.50 74 LEU A N 1
ATOM 560 C CA . LEU A 1 74 ? -7.637 -2.276 20.160 1.00 93.50 74 LEU A CA 1
ATOM 561 C C . LEU A 1 74 ? -8.790 -3.263 19.950 1.00 93.50 74 LEU A C 1
ATOM 563 O O . LEU A 1 74 ? -8.677 -4.129 19.086 1.00 93.50 74 LEU A O 1
ATOM 567 N N . ASP A 1 75 ? -9.902 -3.109 20.668 1.00 94.12 75 ASP A N 1
ATOM 568 C CA . ASP A 1 75 ? -11.098 -3.932 20.480 1.00 94.12 75 ASP A CA 1
ATOM 569 C C . ASP A 1 75 ? -11.648 -3.773 19.050 1.00 94.12 75 ASP A C 1
ATOM 571 O O . ASP A 1 75 ? -11.946 -4.771 18.395 1.00 94.12 75 ASP A O 1
ATOM 575 N N . LEU A 1 76 ? -11.702 -2.542 18.519 1.00 95.56 76 LEU A N 1
ATOM 576 C CA . LEU A 1 76 ? -12.112 -2.283 17.134 1.00 95.56 76 LEU A CA 1
ATOM 577 C C . LEU A 1 76 ? -11.172 -2.935 16.114 1.00 95.56 76 LEU A C 1
ATOM 579 O O . LEU A 1 76 ? -11.654 -3.529 15.154 1.00 95.56 76 LEU A O 1
ATOM 583 N N . ILE A 1 77 ? -9.851 -2.846 16.301 1.00 94.56 77 ILE A N 1
ATOM 584 C CA . ILE A 1 77 ? -8.845 -3.416 15.382 1.00 94.56 77 ILE A CA 1
ATOM 585 C C . ILE A 1 77 ? -8.917 -4.945 15.325 1.00 94.56 77 ILE A C 1
ATOM 587 O O . ILE A 1 77 ? -8.646 -5.523 14.273 1.00 94.56 77 ILE A O 1
ATOM 591 N N . HIS A 1 78 ? -9.307 -5.599 16.418 1.00 92.44 78 HIS A N 1
ATOM 592 C CA . HIS A 1 78 ? -9.454 -7.056 16.474 1.00 92.44 78 HIS A CA 1
ATOM 593 C C . HIS A 1 78 ? -10.883 -7.539 16.176 1.00 92.44 78 HIS A C 1
ATOM 595 O O . HIS A 1 78 ? -11.141 -8.743 16.196 1.00 92.44 78 HIS A O 1
ATOM 601 N N . ASP A 1 79 ? -11.818 -6.634 15.878 1.00 94.00 79 ASP A N 1
ATOM 602 C CA . ASP A 1 79 ? -13.204 -6.986 15.573 1.00 94.00 79 ASP A CA 1
ATOM 603 C C . ASP A 1 79 ? -13.302 -7.776 14.251 1.00 94.00 79 ASP A C 1
ATOM 605 O O . ASP A 1 79 ? -12.602 -7.505 13.275 1.00 94.00 79 ASP A O 1
ATOM 609 N N . ALA A 1 80 ? -14.195 -8.763 14.166 1.00 92.38 80 ALA A N 1
ATOM 610 C CA . ALA A 1 80 ? -14.413 -9.522 12.930 1.00 92.38 80 ALA A CA 1
ATOM 611 C C . ALA A 1 80 ? -15.078 -8.679 11.820 1.00 92.38 80 ALA A C 1
ATOM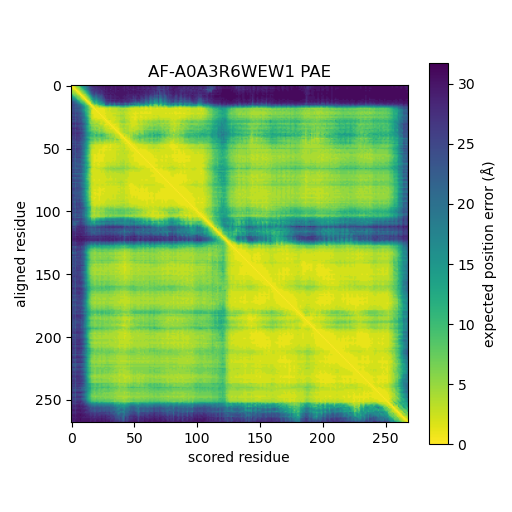 613 O O . ALA A 1 80 ? -14.954 -8.988 10.627 1.00 92.38 80 ALA A O 1
ATOM 614 N N . ARG A 1 81 ? -15.768 -7.597 12.200 1.00 94.25 81 ARG A N 1
ATOM 615 C CA . ARG A 1 81 ? -16.455 -6.671 11.301 1.00 94.25 81 ARG A CA 1
ATOM 616 C C . ARG A 1 81 ? -15.456 -5.723 10.634 1.00 94.25 81 ARG A C 1
ATOM 618 O O . ARG A 1 81 ? -14.750 -4.967 11.300 1.00 94.25 81 ARG A O 1
ATOM 625 N N . HIS A 1 82 ? -15.442 -5.716 9.306 1.00 93.00 82 HIS A N 1
ATOM 626 C CA . HIS A 1 82 ? -14.517 -4.947 8.478 1.00 93.00 82 HIS A CA 1
ATOM 627 C C . HIS A 1 82 ? -14.537 -3.451 8.811 1.00 93.00 82 HIS A C 1
ATOM 629 O O . HIS A 1 82 ? -13.491 -2.834 9.010 1.00 93.00 82 HIS A O 1
ATOM 635 N N . GLU A 1 83 ? -15.728 -2.858 8.900 1.00 95.62 83 GLU A N 1
ATOM 636 C CA . GLU A 1 83 ? -15.882 -1.428 9.157 1.00 95.62 83 GLU A CA 1
ATOM 637 C C . GLU A 1 83 ? -15.444 -1.024 10.570 1.00 95.62 83 GLU A C 1
ATOM 639 O O . GLU A 1 83 ? -14.976 0.101 10.759 1.00 95.62 83 GLU A O 1
ATOM 644 N N . MET A 1 84 ? -15.524 -1.936 11.545 1.00 96.12 84 MET A N 1
ATOM 645 C CA . MET A 1 84 ? -15.031 -1.694 12.904 1.00 96.12 84 MET A CA 1
ATOM 646 C C . MET A 1 84 ? -13.503 -1.644 12.912 1.00 96.12 84 MET A C 1
ATOM 648 O O . MET A 1 84 ? -12.936 -0.646 13.360 1.00 96.12 84 MET A O 1
ATOM 652 N N . ARG A 1 85 ? -12.839 -2.627 12.285 1.00 95.06 85 ARG A N 1
ATOM 653 C CA . ARG A 1 85 ? -11.373 -2.613 12.135 1.00 95.06 85 ARG A CA 1
ATOM 654 C C . ARG A 1 85 ? -10.880 -1.395 11.386 1.00 95.06 85 ARG A C 1
ATOM 656 O O . ARG A 1 85 ? -9.959 -0.719 11.842 1.00 95.06 85 ARG A O 1
ATOM 663 N N . LEU A 1 86 ? -11.518 -1.081 10.256 1.00 94.81 86 LEU A N 1
ATOM 664 C CA . LEU A 1 86 ? -11.213 0.122 9.490 1.00 94.81 86 LEU A CA 1
ATOM 665 C C . LEU A 1 86 ? -11.307 1.371 10.374 1.00 94.81 86 LEU A C 1
ATOM 667 O O . LEU A 1 86 ? -10.429 2.228 10.310 1.00 94.81 86 LEU A O 1
ATOM 671 N N . THR A 1 87 ? -12.344 1.469 11.207 1.00 97.44 87 THR A N 1
ATOM 672 C CA . THR A 1 87 ? -12.522 2.608 12.113 1.00 97.44 87 THR A CA 1
ATOM 673 C C . THR A 1 87 ? -11.416 2.679 13.166 1.00 97.44 87 THR A C 1
ATOM 675 O O . THR A 1 87 ? -10.886 3.764 13.396 1.00 97.44 87 THR A O 1
ATOM 678 N N . GLY A 1 88 ? -10.992 1.543 13.729 1.00 96.12 88 GLY A N 1
ATOM 679 C CA . GLY A 1 88 ? -9.836 1.476 14.628 1.00 96.12 88 GLY A CA 1
ATOM 680 C C . GLY A 1 88 ? -8.545 1.998 13.979 1.00 96.12 88 GLY A C 1
ATOM 681 O O . GLY A 1 88 ? -7.862 2.846 14.551 1.00 96.12 88 GLY A O 1
ATOM 682 N N . PHE A 1 89 ? -8.246 1.595 12.738 1.00 94.88 89 PHE A N 1
ATOM 683 C CA . PHE A 1 89 ? -7.085 2.116 11.998 1.00 94.88 89 PHE A CA 1
ATOM 684 C C . PHE A 1 89 ? -7.205 3.607 11.638 1.00 94.88 89 PHE A C 1
ATOM 686 O O . PHE A 1 89 ? -6.209 4.336 11.668 1.00 94.88 89 PHE A O 1
ATOM 693 N N . ILE A 1 90 ? -8.412 4.089 11.317 1.00 96.00 90 ILE A N 1
ATOM 694 C CA . ILE A 1 90 ? -8.663 5.524 11.103 1.00 96.00 90 ILE A CA 1
ATOM 695 C C . ILE A 1 90 ? -8.398 6.302 12.395 1.00 96.00 90 ILE A C 1
ATOM 697 O O . ILE A 1 90 ? -7.768 7.353 12.329 1.00 96.00 90 ILE A O 1
ATOM 701 N N . ALA A 1 91 ? -8.822 5.788 13.551 1.00 95.06 91 ALA A N 1
ATOM 702 C CA . ALA A 1 91 ? -8.582 6.421 14.843 1.00 95.06 91 ALA A CA 1
ATOM 703 C C . ALA A 1 91 ? -7.090 6.505 15.189 1.00 95.06 91 ALA A C 1
ATOM 705 O O . ALA A 1 91 ? -6.640 7.570 15.601 1.00 95.06 91 ALA A O 1
ATOM 706 N N . LEU A 1 92 ? -6.307 5.445 14.945 1.00 92.25 92 LEU A N 1
ATOM 707 C CA . LEU A 1 92 ? -4.843 5.501 15.081 1.00 92.25 92 LEU A CA 1
ATOM 708 C C . LEU A 1 92 ? -4.227 6.566 14.166 1.00 92.25 92 LEU A C 1
ATOM 710 O O . LEU A 1 92 ? -3.364 7.329 14.584 1.00 92.25 92 LEU A O 1
ATOM 714 N N . THR A 1 93 ? -4.694 6.645 12.917 1.00 91.19 93 THR A N 1
ATOM 715 C CA . THR A 1 93 ? -4.204 7.649 11.963 1.00 91.19 93 THR A CA 1
ATOM 716 C C . THR A 1 93 ? -4.546 9.066 12.423 1.00 91.19 93 THR A C 1
ATOM 718 O O . THR A 1 93 ? -3.713 9.960 12.322 1.00 91.19 93 THR A O 1
ATOM 721 N N . GLU A 1 94 ? -5.763 9.296 12.910 1.00 92.75 94 GLU A N 1
ATOM 722 C CA . GLU A 1 94 ? -6.200 10.605 13.399 1.00 92.75 94 GLU A CA 1
ATOM 723 C C . GLU A 1 94 ? -5.416 11.021 14.648 1.00 92.75 94 GLU A C 1
ATOM 725 O O . GLU A 1 94 ? -4.925 12.146 14.709 1.00 92.75 94 GLU A O 1
ATOM 730 N N . ALA A 1 95 ? -5.223 10.094 15.589 1.00 91.25 95 ALA A N 1
ATOM 731 C CA . ALA A 1 95 ? -4.422 10.312 16.784 1.00 91.25 95 ALA A CA 1
ATOM 732 C C . ALA A 1 95 ? -2.958 10.645 16.443 1.00 91.25 95 ALA A C 1
ATOM 734 O O . ALA A 1 95 ? -2.427 11.604 16.987 1.00 91.25 95 ALA A O 1
ATOM 735 N N . PHE A 1 96 ? -2.350 9.976 15.456 1.00 89.06 96 PHE A N 1
ATOM 736 C CA . PHE A 1 96 ? -1.018 10.338 14.949 1.00 89.06 96 PHE A CA 1
ATOM 737 C C . PHE A 1 96 ? -0.947 11.773 14.397 1.00 89.06 96 PHE A C 1
ATOM 739 O O . PHE A 1 96 ? 0.010 12.497 14.649 1.00 89.06 96 PHE A O 1
ATOM 746 N N . HIS A 1 97 ? -1.952 12.213 13.631 1.00 87.19 97 HIS A N 1
ATOM 747 C CA . HIS A 1 97 ? -1.954 13.568 13.058 1.00 87.19 97 HIS A CA 1
ATOM 748 C C . HIS A 1 97 ? -2.315 14.650 14.081 1.00 87.19 97 HIS A C 1
ATOM 750 O O . HIS A 1 97 ? -1.959 15.816 13.901 1.00 87.19 97 HIS A O 1
ATOM 756 N N . ARG A 1 98 ? -3.082 14.291 15.113 1.00 88.69 98 ARG A N 1
ATOM 757 C CA . ARG A 1 98 ? -3.584 15.193 16.151 1.00 88.69 98 ARG A CA 1
ATOM 758 C C . ARG A 1 98 ? -3.423 14.518 17.514 1.00 88.69 98 ARG A C 1
ATOM 760 O O . ARG A 1 98 ? -4.434 14.142 18.110 1.00 88.69 98 ARG A O 1
ATOM 767 N N . PRO A 1 99 ? -2.197 14.403 18.049 1.00 86.19 99 PRO A N 1
ATOM 768 C CA . PRO A 1 99 ? -1.939 13.657 19.286 1.00 86.19 99 PRO A CA 1
ATOM 769 C C . PRO A 1 99 ? -2.761 14.185 20.468 1.00 86.19 99 PRO A C 1
ATOM 771 O O . PRO A 1 99 ? -3.306 13.417 21.251 1.00 86.19 99 PRO A O 1
ATOM 774 N N . HIS A 1 100 ? -2.999 15.498 20.528 1.00 88.19 100 HIS A N 1
ATOM 775 C CA . HIS A 1 100 ? -3.835 16.118 21.564 1.00 88.19 100 HIS A CA 1
ATOM 776 C C . HIS A 1 100 ? -5.323 15.727 21.513 1.00 88.19 100 HIS A C 1
ATOM 778 O O . HIS A 1 100 ? -6.051 15.988 22.467 1.00 88.19 100 HIS A O 1
ATOM 784 N N . SER A 1 101 ? -5.794 15.126 20.416 1.00 87.81 101 SER A N 1
ATOM 785 C CA . SER A 1 101 ? -7.177 14.649 20.286 1.00 87.81 101 SER A CA 1
ATOM 786 C C . SER A 1 101 ? -7.410 13.277 20.924 1.00 87.81 101 SER A C 1
ATOM 788 O O . SER A 1 101 ? -8.560 12.863 21.048 1.00 87.81 101 SER A O 1
ATOM 790 N N . ALA A 1 102 ? -6.345 12.588 21.344 1.00 89.06 102 ALA A N 1
ATOM 791 C CA . ALA A 1 102 ? -6.392 11.254 21.923 1.00 89.06 102 ALA A CA 1
ATOM 792 C C . ALA A 1 102 ? -5.428 11.168 23.115 1.00 89.06 102 ALA A C 1
ATOM 794 O O . ALA A 1 102 ? -4.225 11.014 22.944 1.00 89.06 102 ALA A O 1
ATOM 795 N N . SER A 1 103 ? -5.952 11.214 24.343 1.00 87.50 103 SER A N 1
ATOM 796 C CA . SER A 1 103 ? -5.127 11.238 25.567 1.00 87.50 103 SER A CA 1
ATOM 797 C C . SER A 1 103 ? -4.265 9.989 25.784 1.00 87.50 103 SER A C 1
ATOM 799 O O . SER A 1 103 ? -3.389 9.983 26.641 1.00 87.50 103 SER A O 1
ATOM 801 N N . TRP A 1 104 ? -4.564 8.907 25.069 1.00 89.19 104 TRP A N 1
ATOM 802 C CA . TRP A 1 104 ? -3.842 7.639 25.114 1.00 89.19 104 TRP A CA 1
ATOM 803 C C . TRP A 1 104 ? -2.764 7.516 24.034 1.00 89.19 104 TRP A C 1
ATOM 805 O O . TRP A 1 104 ? -2.036 6.524 24.026 1.00 89.19 104 TRP A O 1
ATOM 815 N N . TRP A 1 105 ? -2.688 8.469 23.103 1.00 89.00 105 TRP A N 1
ATOM 816 C CA . TRP A 1 105 ? -1.644 8.484 22.092 1.00 89.00 105 TRP A CA 1
ATOM 817 C C . TRP A 1 105 ? -0.315 8.891 22.727 1.00 89.00 105 TRP A C 1
ATOM 819 O O . TRP A 1 105 ? -0.247 9.878 23.458 1.00 89.00 105 TRP A O 1
ATOM 829 N N . SER A 1 106 ? 0.738 8.140 22.416 1.00 83.12 106 SER A N 1
ATOM 830 C CA . SER A 1 106 ? 2.118 8.526 22.691 1.00 83.12 106 SER A CA 1
ATOM 831 C C . SER A 1 106 ? 2.912 8.437 21.396 1.00 83.12 106 SER A C 1
ATOM 833 O O . SER A 1 106 ? 2.703 7.519 20.601 1.00 83.12 106 SER A O 1
ATOM 835 N N . ASP A 1 107 ? 3.840 9.368 21.209 1.00 74.88 107 ASP A N 1
ATOM 836 C CA . ASP A 1 107 ? 4.801 9.314 20.106 1.00 74.88 107 ASP A CA 1
ATOM 837 C C . ASP A 1 107 ? 5.931 8.300 20.378 1.00 74.88 107 ASP A C 1
ATOM 839 O O . ASP A 1 107 ? 6.780 8.067 19.515 1.00 74.88 107 ASP A O 1
ATOM 843 N N . ASP A 1 108 ? 5.926 7.649 21.549 1.00 68.62 108 ASP A N 1
ATOM 844 C CA . ASP A 1 108 ? 6.859 6.580 21.904 1.00 68.62 108 ASP A CA 1
ATOM 845 C C . ASP A 1 108 ? 6.785 5.432 20.882 1.00 68.62 108 ASP A C 1
ATOM 847 O O . ASP A 1 108 ? 5.811 4.682 20.807 1.00 68.62 108 ASP A O 1
ATOM 851 N N . GLY A 1 109 ? 7.844 5.279 20.083 1.00 62.62 109 GLY A N 1
ATOM 852 C CA . GLY A 1 109 ? 7.949 4.243 19.050 1.00 62.62 109 GLY A CA 1
ATOM 853 C C . GLY A 1 109 ? 7.633 4.716 17.630 1.00 62.62 109 GLY A C 1
ATOM 854 O O . GLY A 1 109 ? 7.852 3.955 16.685 1.00 62.62 109 GLY A O 1
ATOM 855 N N . VAL A 1 110 ? 7.198 5.966 17.443 1.00 63.22 110 VAL A N 1
ATOM 856 C CA . VAL A 1 110 ? 7.238 6.615 16.128 1.00 63.22 110 VA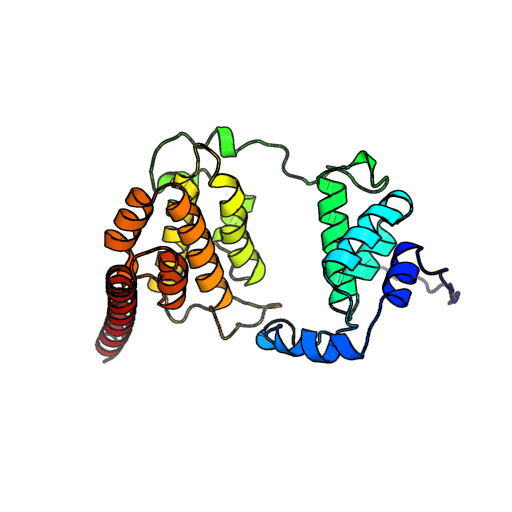L A CA 1
ATOM 857 C C . VAL A 1 110 ? 8.698 6.976 15.833 1.00 63.22 110 VAL A C 1
ATOM 859 O O . VAL A 1 110 ? 9.316 7.675 16.635 1.00 63.22 110 VAL A O 1
ATOM 862 N N . PRO A 1 111 ? 9.285 6.542 14.703 1.00 58.97 111 PRO A N 1
ATOM 863 C CA . PRO A 1 111 ? 10.606 7.013 14.307 1.00 58.97 111 PRO A CA 1
ATOM 864 C C . PRO A 1 111 ? 10.579 8.541 14.139 1.00 58.97 111 PRO A C 1
ATOM 866 O O . PRO A 1 111 ? 9.967 9.054 13.204 1.00 58.97 111 PRO A O 1
ATOM 869 N N . THR A 1 112 ? 11.208 9.267 15.064 1.00 56.59 112 THR A N 1
ATOM 870 C CA . THR A 1 112 ? 11.306 10.737 15.047 1.00 56.59 112 THR A CA 1
ATOM 871 C C . THR A 1 112 ? 12.465 11.234 14.188 1.00 56.59 112 THR A C 1
ATOM 873 O O . THR A 1 112 ? 12.517 12.410 13.830 1.00 56.59 112 THR A O 1
ATOM 876 N N . GLU A 1 113 ? 13.394 10.344 13.837 1.00 53.62 113 GLU A N 1
ATOM 877 C CA . GLU A 1 113 ? 14.547 10.682 13.016 1.00 53.62 113 GLU A CA 1
ATOM 878 C C . GLU A 1 113 ? 14.140 10.887 11.559 1.00 53.62 113 GLU A C 1
ATOM 880 O O . GLU A 1 113 ? 13.678 9.979 10.860 1.00 53.62 113 GLU A O 1
ATOM 885 N N . ASP A 1 114 ? 14.392 12.104 11.085 1.00 55.16 114 ASP A N 1
ATOM 886 C CA . ASP A 1 114 ? 14.255 12.520 9.697 1.00 55.16 114 ASP A CA 1
ATOM 887 C C . ASP A 1 114 ? 15.419 11.960 8.857 1.00 55.16 114 ASP A C 1
ATOM 889 O O . ASP A 1 114 ? 16.186 12.682 8.219 1.00 55.16 114 ASP A O 1
ATOM 893 N N . HIS A 1 115 ? 15.597 10.637 8.893 1.00 53.81 115 HIS A N 1
ATOM 894 C CA . HIS A 1 115 ? 16.634 9.924 8.145 1.00 53.81 115 HIS A CA 1
ATOM 895 C C . HIS A 1 115 ? 16.541 10.169 6.640 1.00 53.81 115 HIS A C 1
ATOM 897 O O . HIS A 1 115 ? 17.530 10.046 5.925 1.00 53.81 115 HIS A O 1
ATOM 903 N N . ILE A 1 116 ? 15.360 10.569 6.165 1.00 51.62 116 ILE A N 1
ATOM 904 C CA . ILE A 1 116 ? 15.133 10.926 4.772 1.00 51.62 116 ILE A CA 1
ATOM 905 C C . ILE A 1 116 ? 15.938 12.178 4.388 1.00 51.62 116 ILE A C 1
ATOM 907 O O . ILE A 1 116 ? 16.525 12.174 3.314 1.00 51.62 116 ILE A O 1
ATOM 911 N N . LYS A 1 117 ? 16.088 13.182 5.270 1.00 52.03 117 LYS A N 1
ATOM 912 C CA . LYS A 1 117 ? 16.907 14.384 4.994 1.00 52.03 117 LYS A CA 1
ATOM 913 C C . LYS A 1 117 ? 18.383 14.081 4.728 1.00 52.03 117 LYS A C 1
ATOM 915 O O . LYS A 1 117 ? 19.055 14.872 4.075 1.00 52.03 117 LYS A O 1
ATOM 920 N N . HIS A 1 118 ? 18.891 12.961 5.244 1.00 50.34 118 HIS A N 1
ATOM 921 C CA . HIS A 1 118 ? 20.281 12.544 5.053 1.00 50.34 118 HIS A CA 1
ATOM 922 C C . HIS A 1 118 ? 20.488 11.724 3.774 1.00 50.34 118 HIS A C 1
ATOM 924 O O . HIS A 1 118 ? 21.630 11.560 3.349 1.00 50.34 118 HIS A O 1
ATOM 930 N N . LEU A 1 119 ? 19.409 11.255 3.131 1.00 53.59 119 LEU A N 1
ATOM 931 C CA . LEU A 1 119 ? 19.474 10.620 1.817 1.00 53.59 119 LEU A CA 1
ATOM 932 C C . LEU A 1 119 ? 19.759 11.718 0.791 1.00 53.59 119 LEU A C 1
ATOM 934 O O . LEU A 1 119 ? 18.843 12.383 0.300 1.00 53.59 119 LEU A O 1
ATOM 938 N N . GLY A 1 120 ? 21.043 11.944 0.508 1.00 49.00 120 GLY A N 1
ATOM 939 C CA . GLY A 1 120 ? 21.485 12.923 -0.477 1.00 49.00 120 GLY A CA 1
ATOM 940 C C . GLY A 1 120 ? 20.723 12.787 -1.801 1.00 49.00 120 GLY A C 1
ATOM 941 O O . GLY A 1 120 ? 20.278 11.706 -2.182 1.00 49.00 120 GLY A O 1
ATOM 942 N N . ILE A 1 121 ? 20.591 13.901 -2.527 1.00 49.47 121 ILE A N 1
ATOM 943 C CA . ILE A 1 121 ? 19.779 14.087 -3.755 1.00 49.47 121 ILE A CA 1
ATOM 944 C C . ILE A 1 121 ? 20.219 13.182 -4.938 1.00 49.47 121 ILE A C 1
ATOM 946 O O . ILE A 1 121 ? 19.715 13.274 -6.060 1.00 49.47 121 ILE A O 1
ATOM 950 N N . THR A 1 122 ? 21.147 12.257 -4.731 1.00 45.81 122 THR A N 1
ATOM 951 C CA . THR A 1 122 ? 21.791 11.521 -5.809 1.00 45.81 122 THR A CA 1
ATOM 952 C C . THR A 1 122 ? 20.977 10.299 -6.224 1.00 45.81 122 THR A C 1
ATOM 954 O O . THR A 1 122 ? 20.758 9.357 -5.468 1.00 45.81 122 THR A O 1
ATOM 957 N N . PHE A 1 123 ? 20.572 10.312 -7.491 1.00 48.16 123 PHE A N 1
ATOM 958 C CA . PHE A 1 123 ? 20.005 9.195 -8.240 1.00 48.16 123 PHE A CA 1
ATOM 959 C C . PHE A 1 123 ? 20.990 8.010 -8.225 1.00 48.16 123 PHE A C 1
ATOM 961 O O . PHE A 1 123 ? 21.858 7.906 -9.087 1.00 48.16 123 PHE A O 1
ATOM 968 N N . CYS A 1 124 ? 20.937 7.134 -7.222 1.00 54.09 124 CYS A N 1
ATOM 969 C CA . CYS A 1 124 ? 21.808 5.965 -7.197 1.00 54.09 124 CYS A CA 1
ATOM 970 C C . CYS A 1 124 ? 21.168 4.796 -6.455 1.00 54.09 124 CYS A C 1
ATOM 972 O O . CYS A 1 124 ? 20.555 4.975 -5.408 1.00 54.09 124 CYS A O 1
ATOM 974 N N . ALA A 1 125 ? 21.391 3.584 -6.967 1.00 55.06 125 ALA A N 1
ATOM 975 C CA . ALA A 1 125 ? 21.067 2.324 -6.299 1.00 55.06 125 ALA A CA 1
ATOM 976 C C . ALA A 1 125 ? 21.603 2.244 -4.852 1.00 55.06 125 ALA A C 1
ATOM 978 O O . ALA A 1 125 ? 21.004 1.563 -4.028 1.00 55.06 125 ALA A O 1
ATOM 979 N N . LYS A 1 126 ? 22.658 3.010 -4.528 1.00 64.56 126 LYS A N 1
ATOM 980 C CA . LYS A 1 126 ? 23.233 3.141 -3.179 1.00 64.56 126 LYS A CA 1
ATOM 981 C C . LYS A 1 126 ? 22.285 3.747 -2.139 1.00 64.56 126 LYS A C 1
ATOM 983 O O . LYS A 1 126 ? 22.462 3.489 -0.957 1.00 64.56 126 LYS A O 1
ATOM 988 N N . CYS A 1 127 ? 21.252 4.492 -2.553 1.00 71.00 127 CYS A N 1
ATOM 989 C CA . CYS A 1 127 ? 20.299 5.072 -1.600 1.00 71.00 127 CYS A CA 1
ATOM 990 C C . CYS A 1 127 ? 19.530 4.009 -0.805 1.00 71.00 127 CYS A C 1
ATOM 992 O O . CYS A 1 127 ? 19.035 4.318 0.270 1.00 71.00 127 CYS A O 1
ATOM 994 N N . ILE A 1 128 ? 19.431 2.772 -1.314 1.00 79.44 128 ILE A N 1
ATOM 995 C CA . ILE A 1 128 ? 18.765 1.667 -0.615 1.00 79.44 128 ILE A CA 1
ATOM 996 C C . ILE A 1 128 ? 19.588 1.200 0.589 1.00 79.44 128 ILE A C 1
ATOM 998 O O . ILE A 1 128 ? 19.013 0.935 1.644 1.00 79.44 128 ILE A O 1
ATOM 1002 N N . ASP A 1 129 ? 20.913 1.145 0.444 1.00 81.62 129 ASP A N 1
ATOM 1003 C CA . ASP A 1 129 ? 21.830 0.714 1.506 1.00 81.62 129 ASP A CA 1
ATOM 1004 C C . ASP A 1 129 ? 21.878 1.732 2.659 1.00 81.62 129 ASP A C 1
ATOM 1006 O O . ASP A 1 129 ? 22.137 1.377 3.808 1.00 81.62 129 ASP A O 1
ATOM 1010 N N . GLU A 1 130 ? 21.565 2.995 2.360 1.00 80.94 130 GLU A N 1
ATOM 1011 C CA . GLU A 1 130 ? 21.486 4.104 3.316 1.00 80.94 130 GLU A CA 1
ATOM 1012 C C . GLU A 1 130 ? 20.118 4.209 4.017 1.00 80.94 130 GLU A C 1
ATOM 1014 O O . GLU A 1 130 ? 19.940 5.033 4.917 1.00 80.94 130 GLU A O 1
ATOM 1019 N N . LEU A 1 131 ? 19.129 3.386 3.640 1.00 83.25 131 LEU A N 1
ATOM 1020 C CA . LEU A 1 131 ? 17.818 3.416 4.289 1.00 83.25 131 LEU A CA 1
ATOM 1021 C C . LEU A 1 131 ? 17.925 2.958 5.750 1.00 83.25 131 LEU A C 1
ATOM 1023 O O . LEU A 1 131 ? 18.712 2.066 6.067 1.00 83.25 131 LEU A O 1
ATOM 1027 N N . PRO A 1 132 ? 17.081 3.482 6.654 1.00 83.38 132 PRO A N 1
ATOM 1028 C CA . PRO A 1 132 ? 17.061 3.034 8.040 1.00 83.38 132 PRO A CA 1
ATOM 1029 C C . PRO A 1 132 ? 16.847 1.526 8.154 1.00 83.38 132 PRO A C 1
ATOM 1031 O O . PRO A 1 132 ? 16.064 0.941 7.401 1.00 83.38 132 PRO A O 1
ATOM 1034 N N . ALA A 1 133 ? 17.456 0.906 9.167 1.00 84.88 133 ALA A N 1
ATOM 1035 C CA . ALA A 1 133 ? 17.379 -0.540 9.385 1.00 84.88 133 ALA A CA 1
ATOM 1036 C C . ALA A 1 133 ? 15.933 -1.073 9.414 1.00 84.88 133 ALA A C 1
ATOM 1038 O O . ALA A 1 133 ? 15.666 -2.179 8.951 1.00 84.88 133 ALA A O 1
ATOM 1039 N N . TRP A 1 134 ? 14.978 -0.290 9.929 1.00 86.56 134 TRP A N 1
ATOM 1040 C CA . TRP A 1 134 ? 13.567 -0.677 9.931 1.00 86.56 134 TRP A CA 1
ATOM 1041 C C . TRP A 1 134 ? 12.965 -0.766 8.528 1.00 86.56 134 TRP A C 1
ATOM 1043 O O . TRP A 1 134 ? 12.180 -1.673 8.268 1.00 86.56 134 TRP A O 1
ATOM 1053 N N . TYR A 1 135 ? 13.357 0.119 7.612 1.00 89.88 135 TYR A N 1
ATOM 1054 C CA . TYR A 1 135 ? 12.863 0.105 6.242 1.00 89.88 135 TYR A CA 1
ATOM 1055 C C . TYR A 1 135 ? 13.572 -0.975 5.419 1.00 89.88 135 TYR A C 1
ATOM 1057 O O . TYR A 1 135 ? 12.929 -1.672 4.638 1.00 89.88 135 TYR A O 1
ATOM 1065 N N . GLN A 1 136 ? 14.871 -1.195 5.658 1.00 89.75 136 GLN A N 1
ATOM 1066 C CA . GLN A 1 136 ? 15.595 -2.323 5.063 1.00 89.75 136 GLN A CA 1
ATOM 1067 C C . GLN A 1 136 ? 14.929 -3.667 5.402 1.00 89.75 136 GLN A C 1
ATOM 1069 O O . GLN A 1 136 ? 14.777 -4.515 4.522 1.00 89.75 136 GLN A O 1
ATOM 1074 N N . ARG A 1 137 ? 14.437 -3.844 6.640 1.00 91.62 137 ARG A N 1
ATOM 1075 C CA . ARG A 1 137 ? 13.645 -5.031 7.012 1.00 91.62 137 ARG A CA 1
ATOM 1076 C C . ARG A 1 137 ? 12.381 -5.184 6.162 1.00 91.62 137 ARG A C 1
ATOM 1078 O O . ARG A 1 137 ? 12.109 -6.289 5.705 1.00 91.62 137 ARG A O 1
ATOM 1085 N N . LEU A 1 138 ? 11.653 -4.097 5.889 1.00 93.56 138 LEU A N 1
ATOM 1086 C CA . LEU A 1 138 ? 10.462 -4.146 5.028 1.00 93.56 138 LEU A CA 1
ATOM 1087 C C . LEU A 1 138 ? 10.803 -4.560 3.588 1.00 93.56 138 LEU A C 1
ATOM 1089 O O . LEU A 1 138 ? 10.076 -5.351 2.993 1.00 93.56 138 LEU A O 1
ATOM 1093 N N . LEU A 1 139 ? 11.918 -4.071 3.032 1.00 92.88 139 LEU A N 1
ATOM 1094 C CA . LEU A 1 139 ? 12.363 -4.439 1.679 1.00 92.88 139 LEU A CA 1
ATOM 1095 C C . LEU A 1 139 ? 12.655 -5.942 1.549 1.00 92.88 139 LEU A C 1
ATOM 1097 O O . LEU A 1 139 ? 12.298 -6.577 0.548 1.00 92.88 139 LEU A O 1
ATOM 1101 N N . GLN A 1 140 ? 13.259 -6.521 2.588 1.00 92.62 140 GLN A N 1
ATOM 1102 C CA . GLN A 1 140 ? 13.606 -7.941 2.633 1.00 92.62 140 GLN A CA 1
ATOM 1103 C C . GLN A 1 140 ? 12.451 -8.843 3.067 1.00 92.62 140 GLN A C 1
ATOM 1105 O O . GLN A 1 140 ? 12.512 -10.054 2.850 1.00 92.62 140 GLN A O 1
ATOM 1110 N N . SER A 1 141 ? 11.380 -8.274 3.622 1.00 94.00 141 SER A N 1
ATOM 1111 C CA . SER A 1 141 ? 10.257 -9.054 4.121 1.00 94.00 141 SER A CA 1
ATOM 1112 C C . SER A 1 141 ? 9.628 -9.931 3.038 1.00 94.00 141 SER A C 1
ATOM 1114 O O . SER A 1 141 ? 9.607 -9.606 1.841 1.00 94.00 141 SER A O 1
ATOM 1116 N N . LYS A 1 142 ? 9.129 -11.084 3.487 1.00 93.94 142 LYS A N 1
ATOM 1117 C CA . LYS A 1 142 ? 8.241 -11.947 2.711 1.00 93.94 142 LYS A CA 1
ATOM 1118 C C . LYS A 1 142 ? 6.783 -11.691 3.061 1.00 93.94 142 LYS A C 1
ATOM 1120 O O . LYS A 1 142 ? 5.931 -12.075 2.272 1.00 93.94 142 LYS A O 1
ATOM 1125 N N . ASP A 1 143 ? 6.476 -11.020 4.169 1.00 95.69 143 ASP A N 1
ATOM 1126 C CA . ASP A 1 143 ? 5.095 -10.714 4.522 1.00 95.69 143 ASP A CA 1
ATOM 1127 C C . ASP A 1 143 ? 4.453 -9.795 3.470 1.00 95.69 143 ASP A C 1
ATOM 1129 O O . ASP A 1 143 ? 5.050 -8.822 2.993 1.00 95.69 143 ASP A O 1
ATOM 1133 N N . LEU A 1 144 ? 3.232 -10.147 3.065 1.00 94.69 144 LEU A N 1
ATOM 1134 C CA . LEU A 1 144 ? 2.476 -9.459 2.026 1.00 94.69 144 LEU A CA 1
ATOM 1135 C C . LEU A 1 144 ? 2.213 -8.002 2.404 1.00 94.69 144 LEU A C 1
ATOM 1137 O O . LEU A 1 144 ? 2.311 -7.120 1.547 1.00 94.69 144 LEU A O 1
ATOM 1141 N N . TRP A 1 145 ? 1.870 -7.743 3.664 1.00 94.19 145 TRP A N 1
ATOM 1142 C CA . TRP A 1 145 ? 1.544 -6.408 4.140 1.00 94.19 145 TRP A CA 1
ATOM 1143 C C . TRP A 1 145 ? 2.801 -5.581 4.352 1.00 94.19 145 TRP A C 1
ATOM 1145 O O . TRP A 1 145 ? 2.830 -4.447 3.888 1.00 94.19 145 TRP A O 1
ATOM 1155 N N . GLU A 1 146 ? 3.862 -6.141 4.930 1.00 95.06 146 GLU A N 1
ATOM 1156 C CA . GLU A 1 146 ? 5.148 -5.444 5.067 1.00 95.06 146 GLU A CA 1
ATOM 1157 C C . GLU A 1 146 ? 5.740 -5.061 3.704 1.00 95.06 146 GLU A C 1
ATOM 1159 O O . GLU A 1 146 ? 6.103 -3.901 3.489 1.00 95.06 146 GLU A O 1
ATOM 1164 N N . THR A 1 147 ? 5.735 -5.991 2.741 1.00 96.12 147 THR A N 1
ATOM 1165 C CA . THR A 1 147 ? 6.170 -5.722 1.358 1.00 96.12 147 THR A CA 1
ATOM 1166 C C . THR A 1 147 ? 5.292 -4.659 0.696 1.00 96.12 147 THR A C 1
ATOM 1168 O O . THR A 1 147 ? 5.754 -3.833 -0.086 1.00 96.12 147 THR A O 1
ATOM 1171 N N . ARG A 1 148 ? 3.985 -4.652 0.975 1.00 96.31 148 ARG A N 1
ATOM 1172 C CA . ARG A 1 148 ? 3.091 -3.620 0.439 1.00 96.31 148 ARG A CA 1
ATOM 1173 C C . ARG A 1 148 ? 3.342 -2.265 1.106 1.00 96.31 148 ARG A C 1
ATOM 1175 O O . ARG A 1 148 ? 3.266 -1.246 0.422 1.00 96.31 148 ARG A O 1
ATOM 1182 N N . ILE A 1 149 ? 3.631 -2.241 2.407 1.00 94.75 149 ILE A N 1
ATOM 1183 C CA . ILE A 1 149 ? 3.927 -1.031 3.180 1.00 94.75 149 ILE A CA 1
ATOM 1184 C C . ILE A 1 149 ? 5.215 -0.383 2.676 1.00 94.75 149 ILE A C 1
ATOM 1186 O O . ILE A 1 149 ? 5.195 0.830 2.458 1.00 94.75 149 ILE A O 1
ATOM 1190 N N . SER A 1 150 ? 6.282 -1.149 2.395 1.00 95.06 150 SER A N 1
ATOM 1191 C CA . SER A 1 150 ? 7.505 -0.575 1.807 1.00 95.06 150 SER A CA 1
ATOM 1192 C C . SER A 1 150 ? 7.173 0.234 0.550 1.00 95.06 150 SER A C 1
ATOM 1194 O O . SER A 1 150 ? 7.603 1.374 0.414 1.00 95.06 150 SER A O 1
ATOM 1196 N N . ILE A 1 151 ? 6.300 -0.277 -0.317 1.00 97.25 151 ILE A N 1
ATOM 1197 C CA . ILE A 1 151 ? 5.906 0.404 -1.555 1.00 97.25 151 ILE A CA 1
ATOM 1198 C C . ILE A 1 151 ? 4.959 1.584 -1.297 1.00 97.25 151 ILE A C 1
ATOM 1200 O O . ILE A 1 151 ? 5.155 2.667 -1.839 1.00 97.25 151 ILE A O 1
ATOM 1204 N N . VAL A 1 152 ? 3.904 1.412 -0.498 1.00 95.81 152 VAL A N 1
ATOM 1205 C CA . VAL A 1 152 ? 2.867 2.450 -0.334 1.00 95.81 152 VAL A CA 1
ATOM 1206 C C . VAL A 1 152 ? 3.408 3.691 0.383 1.00 95.81 152 VAL A C 1
ATOM 1208 O O . VAL A 1 152 ? 3.015 4.807 0.034 1.00 95.81 152 VAL A O 1
ATOM 1211 N N . LEU A 1 153 ? 4.352 3.529 1.318 1.00 92.06 153 LEU A N 1
ATOM 1212 C CA . LEU A 1 153 ? 5.003 4.653 2.002 1.00 92.06 153 LEU A CA 1
ATOM 1213 C C . LEU A 1 153 ? 5.711 5.611 1.030 1.00 92.06 153 LEU A C 1
ATOM 1215 O O . LEU A 1 153 ? 5.791 6.812 1.298 1.00 92.06 153 LEU A O 1
ATOM 1219 N N . LEU A 1 154 ? 6.135 5.124 -0.142 1.00 92.75 154 LEU A N 1
ATOM 1220 C CA . LEU A 1 154 ? 6.788 5.936 -1.173 1.00 92.75 154 LEU A CA 1
ATOM 1221 C C . LEU A 1 154 ? 5.916 7.092 -1.666 1.00 92.75 154 LEU A C 1
ATOM 1223 O O . LEU A 1 154 ? 6.450 8.118 -2.083 1.00 92.75 154 LEU A O 1
ATOM 1227 N N . LEU A 1 155 ? 4.584 6.977 -1.579 1.00 94.06 155 LEU A N 1
ATOM 1228 C CA . LEU A 1 155 ? 3.666 8.060 -1.944 1.00 94.06 155 LEU A CA 1
ATOM 1229 C C . LEU A 1 155 ? 3.953 9.352 -1.168 1.00 94.06 155 LEU A C 1
ATOM 1231 O O . LEU A 1 155 ? 3.724 10.441 -1.702 1.00 94.06 155 LEU A O 1
ATOM 1235 N N . ARG A 1 156 ? 4.479 9.243 0.061 1.00 89.81 156 ARG A N 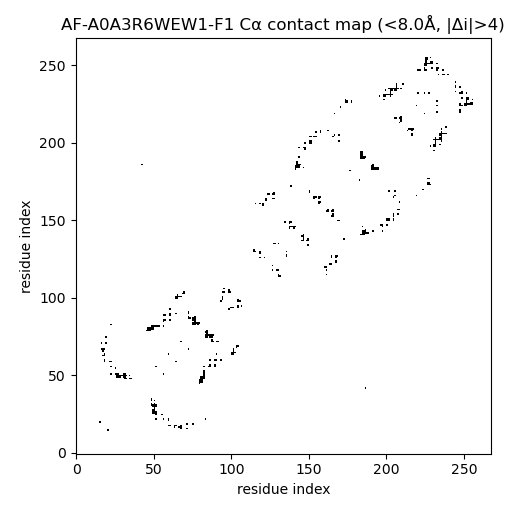1
ATOM 1236 C CA . ARG A 1 156 ? 4.850 10.391 0.893 1.00 89.81 156 ARG A CA 1
ATOM 1237 C C . ARG A 1 156 ? 6.154 11.060 0.452 1.00 89.81 156 ARG A C 1
ATOM 1239 O O . ARG A 1 156 ? 6.313 12.245 0.721 1.00 89.81 156 ARG A O 1
ATOM 1246 N N . LEU A 1 157 ? 7.031 10.345 -0.258 1.00 87.06 157 LEU A N 1
ATOM 1247 C CA . LEU A 1 157 ? 8.284 10.876 -0.812 1.00 87.06 157 LEU A CA 1
ATOM 1248 C C . LEU A 1 157 ? 8.077 11.610 -2.138 1.00 87.06 157 LEU A C 1
ATOM 1250 O O . LEU A 1 157 ? 8.854 12.481 -2.503 1.00 87.06 157 LEU A O 1
ATOM 1254 N N . LEU A 1 158 ? 7.025 11.280 -2.887 1.00 90.88 158 LEU A N 1
ATOM 1255 C CA . LEU A 1 158 ? 6.814 11.864 -4.212 1.00 90.88 158 LEU A CA 1
ATOM 1256 C C . LEU A 1 158 ? 6.674 13.404 -4.255 1.00 90.88 158 LEU A C 1
ATOM 1258 O O . LEU A 1 158 ? 7.061 13.978 -5.270 1.00 90.88 158 LEU A O 1
ATOM 1262 N N . PRO A 1 159 ? 6.094 14.097 -3.250 1.00 89.81 159 PRO A N 1
ATOM 1263 C CA . PRO A 1 159 ? 6.091 15.559 -3.194 1.00 89.81 159 PRO A CA 1
ATOM 1264 C C . PRO A 1 159 ? 7.429 16.185 -2.764 1.00 89.81 159 PRO A C 1
ATOM 1266 O O . PRO A 1 159 ? 7.509 17.409 -2.752 1.00 89.81 159 PRO A O 1
ATOM 1269 N N . THR A 1 160 ? 8.429 15.398 -2.359 1.00 86.31 160 THR A N 1
ATOM 1270 C CA . THR A 1 160 ? 9.709 15.898 -1.836 1.00 86.31 160 THR A CA 1
ATOM 1271 C C . THR A 1 160 ? 10.827 15.758 -2.872 1.00 86.31 160 THR A C 1
ATOM 1273 O O . THR A 1 160 ? 10.663 15.133 -3.923 1.00 86.31 160 THR A O 1
ATOM 1276 N N . GLU A 1 161 ? 11.998 16.316 -2.568 1.00 81.81 161 GLU A N 1
ATOM 1277 C CA . GLU A 1 161 ? 13.220 16.148 -3.367 1.00 81.81 161 GLU A CA 1
ATOM 1278 C C . GLU A 1 161 ? 13.689 14.686 -3.472 1.00 81.81 161 GLU A C 1
ATOM 1280 O O . GLU A 1 161 ? 14.342 14.308 -4.444 1.00 81.81 161 GLU A O 1
ATOM 1285 N N . HIS A 1 162 ? 13.256 13.821 -2.550 1.00 81.00 162 HIS A N 1
ATOM 1286 C CA . HIS A 1 162 ? 13.599 12.397 -2.522 1.00 81.00 162 HIS A CA 1
ATOM 1287 C C . HIS A 1 162 ? 12.710 11.534 -3.431 1.00 81.00 162 HIS A C 1
ATOM 1289 O O . HIS A 1 162 ? 12.719 10.307 -3.329 1.00 81.00 162 HIS A O 1
ATOM 1295 N N . CYS A 1 163 ? 11.944 12.126 -4.352 1.00 85.19 163 CYS A N 1
ATOM 1296 C CA . CYS A 1 163 ? 11.077 11.377 -5.267 1.00 85.19 163 CYS A CA 1
ATOM 1297 C C . CYS A 1 163 ? 11.819 10.294 -6.084 1.00 85.19 163 CYS A C 1
ATOM 1299 O O . CYS A 1 163 ? 11.225 9.278 -6.445 1.00 85.19 163 CYS A O 1
ATOM 1301 N N . ASN A 1 164 ? 13.125 10.458 -6.325 1.00 85.25 164 ASN A N 1
ATOM 1302 C CA . ASN A 1 164 ? 13.962 9.473 -7.020 1.00 85.25 164 ASN A CA 1
ATOM 1303 C C . ASN A 1 164 ? 14.149 8.172 -6.220 1.00 85.25 164 ASN A C 1
ATOM 1305 O O . ASN A 1 164 ? 14.224 7.096 -6.814 1.00 85.25 164 ASN A O 1
ATOM 1309 N N . VAL A 1 165 ? 14.126 8.247 -4.884 1.00 87.12 165 VAL A N 1
ATOM 1310 C CA . VAL A 1 165 ? 14.167 7.074 -3.994 1.00 87.12 165 VAL A CA 1
ATOM 1311 C C . VAL A 1 165 ? 12.949 6.176 -4.238 1.00 87.12 165 VAL A C 1
ATOM 1313 O O . VAL A 1 165 ? 13.068 4.952 -4.240 1.00 87.12 165 VAL A O 1
ATOM 1316 N N . ALA A 1 166 ? 11.786 6.760 -4.558 1.00 91.62 166 ALA A N 1
ATOM 1317 C CA . ALA A 1 166 ? 10.594 5.985 -4.898 1.00 91.62 166 ALA A CA 1
ATOM 1318 C C . ALA A 1 166 ? 10.784 5.134 -6.164 1.00 91.62 166 ALA A C 1
ATOM 1320 O O . ALA A 1 166 ? 10.368 3.975 -6.189 1.00 91.62 166 ALA A O 1
ATOM 1321 N N . TYR A 1 167 ? 11.440 5.673 -7.197 1.00 93.06 167 TYR A N 1
ATOM 1322 C CA . TYR A 1 167 ? 11.764 4.904 -8.402 1.00 93.06 167 TYR A CA 1
ATOM 1323 C C . TYR A 1 167 ? 12.789 3.803 -8.112 1.00 93.06 167 TYR A C 1
ATOM 1325 O O . TYR A 1 167 ? 12.597 2.677 -8.569 1.00 93.06 167 TYR A O 1
ATOM 1333 N N . ALA A 1 168 ? 13.823 4.092 -7.315 1.00 92.25 168 ALA A N 1
ATOM 1334 C CA . ALA A 1 168 ? 14.830 3.106 -6.923 1.00 92.25 168 ALA A CA 1
ATOM 1335 C C . ALA A 1 168 ? 14.212 1.922 -6.158 1.00 92.25 168 ALA A C 1
ATOM 1337 O O . ALA A 1 168 ? 14.484 0.766 -6.476 1.00 92.25 168 ALA A O 1
ATOM 1338 N N . ILE A 1 169 ? 13.308 2.189 -5.212 1.00 94.06 169 ILE A N 1
ATOM 1339 C CA . ILE A 1 169 ? 12.635 1.139 -4.435 1.00 94.06 169 ILE A CA 1
ATOM 1340 C C . ILE A 1 169 ? 11.614 0.373 -5.287 1.00 94.06 169 ILE A C 1
ATOM 1342 O O . ILE A 1 169 ? 11.506 -0.850 -5.177 1.00 94.06 169 ILE A O 1
ATOM 1346 N N . CYS A 1 170 ? 10.899 1.048 -6.195 1.00 96.12 170 CYS A N 1
ATOM 1347 C CA . CYS A 1 170 ? 10.054 0.348 -7.167 1.00 96.12 170 CYS A CA 1
ATOM 1348 C C . CYS A 1 170 ? 10.883 -0.606 -8.036 1.00 96.12 170 CYS A C 1
ATOM 1350 O O . CYS A 1 170 ? 10.473 -1.747 -8.246 1.00 96.12 170 CYS A O 1
ATOM 1352 N N . LEU A 1 171 ? 12.050 -0.161 -8.512 1.00 95.50 171 LEU A N 1
ATOM 1353 C CA . LEU A 1 171 ? 12.968 -0.989 -9.290 1.00 95.50 171 LEU A CA 1
ATOM 1354 C C . LEU A 1 171 ? 13.512 -2.164 -8.472 1.00 95.50 171 LEU A C 1
ATOM 1356 O O . LEU A 1 171 ? 13.565 -3.275 -8.990 1.00 95.50 171 LEU A O 1
ATOM 1360 N N . HIS A 1 172 ? 13.850 -1.952 -7.198 1.00 94.62 172 HIS A N 1
ATOM 1361 C CA . HIS A 1 172 ? 14.266 -3.023 -6.291 1.00 94.62 172 HIS A CA 1
ATOM 1362 C C . HIS A 1 172 ? 13.217 -4.136 -6.217 1.00 94.62 172 HIS A C 1
ATOM 1364 O O . HIS A 1 172 ? 13.540 -5.298 -6.449 1.00 94.62 172 HIS A O 1
ATOM 1370 N N . HIS A 1 173 ? 11.950 -3.792 -5.972 1.00 96.00 173 HIS A N 1
ATOM 1371 C CA . HIS A 1 173 ? 10.882 -4.789 -5.937 1.00 96.00 173 HIS A CA 1
ATOM 1372 C C . HIS A 1 173 ? 10.631 -5.432 -7.306 1.00 96.00 173 HIS A C 1
ATOM 1374 O O . HIS A 1 173 ? 10.407 -6.636 -7.363 1.00 96.00 173 HIS A O 1
ATOM 1380 N N . ILE A 1 174 ? 10.691 -4.672 -8.407 1.00 95.56 174 ILE A N 1
ATOM 1381 C CA . ILE A 1 174 ? 10.572 -5.241 -9.759 1.00 95.56 174 ILE A CA 1
ATOM 1382 C C . ILE A 1 174 ? 11.666 -6.285 -9.991 1.00 95.56 174 ILE A C 1
ATOM 1384 O O . ILE A 1 174 ? 11.339 -7.408 -10.349 1.00 95.56 174 ILE A O 1
ATOM 1388 N N . ASN A 1 175 ? 12.927 -5.956 -9.708 1.00 94.06 175 ASN A N 1
ATOM 1389 C CA . ASN A 1 175 ? 14.043 -6.889 -9.855 1.00 94.06 175 ASN A CA 1
ATOM 1390 C C . ASN A 1 175 ? 13.922 -8.092 -8.906 1.00 94.06 175 ASN A C 1
ATOM 1392 O O . ASN A 1 175 ? 14.220 -9.205 -9.317 1.00 94.06 175 ASN A O 1
ATOM 1396 N N . LYS A 1 176 ? 13.447 -7.895 -7.667 1.00 92.81 176 LYS A N 1
ATOM 1397 C CA . LYS A 1 176 ? 13.208 -8.979 -6.695 1.00 92.81 176 LYS A CA 1
ATOM 1398 C C . LYS A 1 176 ? 12.239 -10.034 -7.242 1.00 92.81 176 LYS A C 1
ATOM 1400 O O . LYS A 1 176 ? 12.487 -11.219 -7.068 1.00 92.81 176 LYS A O 1
ATOM 1405 N N . PHE A 1 177 ? 11.150 -9.612 -7.886 1.00 91.69 177 PHE A N 1
ATOM 1406 C CA . PHE A 1 177 ? 10.147 -10.531 -8.444 1.00 91.69 177 PHE A CA 1
ATOM 1407 C C . PHE A 1 177 ? 10.468 -11.015 -9.866 1.00 91.69 177 PHE A C 1
ATOM 1409 O O . PHE A 1 177 ? 9.930 -12.031 -10.289 1.00 91.69 177 PHE A O 1
ATOM 1416 N N . ASP A 1 178 ? 11.314 -10.293 -10.601 1.00 91.19 178 ASP A N 1
ATOM 1417 C CA . ASP A 1 178 ? 11.846 -10.709 -11.905 1.00 91.19 178 ASP A CA 1
ATOM 1418 C C . ASP A 1 178 ? 12.898 -11.818 -11.743 1.00 91.19 178 ASP A C 1
ATOM 1420 O O . ASP A 1 178 ? 12.859 -12.808 -12.463 1.00 91.19 178 ASP A O 1
ATOM 1424 N N . ALA A 1 179 ? 13.785 -11.688 -10.748 1.00 90.69 179 ALA A N 1
ATOM 1425 C CA . ALA A 1 179 ? 14.843 -12.659 -10.463 1.00 90.69 179 ALA A CA 1
ATOM 1426 C C . ALA A 1 179 ? 14.314 -14.030 -10.012 1.00 90.69 179 ALA A C 1
ATOM 1428 O O . ALA A 1 179 ? 14.950 -15.045 -10.273 1.00 90.69 179 ALA A O 1
ATOM 1429 N N . ASP A 1 180 ? 13.160 -14.063 -9.342 1.00 87.81 180 ASP A N 1
ATOM 1430 C CA . ASP A 1 180 ? 12.465 -15.297 -8.978 1.00 87.81 180 ASP A CA 1
ATOM 1431 C C . ASP A 1 180 ? 10.953 -15.141 -9.230 1.00 87.81 180 ASP A C 1
ATOM 1433 O O . ASP A 1 180 ? 10.209 -14.694 -8.349 1.00 87.81 180 ASP A O 1
ATOM 1437 N N . PRO A 1 181 ? 10.461 -15.537 -10.420 1.00 82.25 181 PRO A N 1
ATOM 1438 C CA . PRO A 1 181 ? 9.034 -15.506 -10.741 1.00 82.25 181 PRO A CA 1
ATOM 1439 C C . PRO A 1 181 ? 8.184 -16.451 -9.876 1.00 82.25 181 PRO A C 1
ATOM 1441 O O . PRO A 1 181 ? 6.953 -16.318 -9.827 1.00 82.25 181 PRO A O 1
ATOM 1444 N N . SER A 1 182 ? 8.808 -17.424 -9.202 1.00 85.38 182 SER A N 1
ATOM 1445 C CA . SER A 1 182 ? 8.147 -18.343 -8.272 1.00 85.38 182 SER A CA 1
ATOM 1446 C C . SER A 1 182 ? 7.994 -17.743 -6.872 1.00 85.38 182 SER A C 1
ATOM 1448 O O . SER A 1 182 ? 7.123 -18.185 -6.119 1.00 85.38 182 SER A O 1
ATOM 1450 N N . LEU A 1 183 ? 8.743 -16.678 -6.555 1.00 87.81 183 LEU A N 1
ATOM 1451 C CA . LEU A 1 183 ? 8.680 -15.991 -5.273 1.00 87.81 183 LEU A CA 1
ATOM 1452 C C . LEU A 1 183 ? 7.243 -15.577 -4.960 1.00 87.81 183 LEU A C 1
ATOM 1454 O O . LEU A 1 183 ? 6.532 -14.979 -5.776 1.00 87.81 183 LEU A O 1
ATOM 1458 N N . ARG A 1 184 ? 6.799 -15.888 -3.747 1.00 90.94 184 ARG A N 1
ATOM 1459 C CA . ARG A 1 184 ? 5.508 -15.459 -3.210 1.00 90.94 184 ARG A CA 1
ATOM 1460 C C . ARG A 1 184 ? 5.717 -14.726 -1.899 1.00 90.94 184 ARG A C 1
ATOM 1462 O O . ARG A 1 184 ? 6.629 -15.039 -1.134 1.00 90.94 184 ARG A O 1
ATOM 1469 N N . CYS A 1 185 ? 4.850 -13.753 -1.646 1.00 93.94 185 CYS A N 1
ATOM 1470 C CA . CYS A 1 185 ? 4.701 -13.210 -0.307 1.00 93.94 185 CYS A CA 1
ATOM 1471 C C . CYS A 1 185 ? 3.995 -14.233 0.589 1.00 93.94 185 CYS A C 1
ATOM 1473 O O . CYS A 1 185 ? 3.301 -15.122 0.098 1.00 93.94 185 CYS A O 1
ATOM 1475 N N . THR A 1 186 ? 4.126 -14.078 1.897 1.00 94.56 186 THR A N 1
ATOM 1476 C CA . THR A 1 186 ? 3.384 -14.825 2.903 1.00 94.56 186 THR A CA 1
ATOM 1477 C C . THR A 1 186 ? 2.255 -13.979 3.478 1.00 94.56 186 THR A C 1
ATOM 1479 O O . THR A 1 186 ? 2.400 -12.769 3.622 1.00 94.56 186 THR A O 1
ATOM 1482 N N . LEU A 1 187 ? 1.144 -14.608 3.836 1.00 91.56 187 LEU A N 1
ATOM 1483 C CA . LEU A 1 187 ? 0.064 -14.018 4.619 1.00 91.56 187 LEU A CA 1
ATOM 1484 C C . LEU A 1 187 ? -0.134 -14.911 5.843 1.00 91.56 187 LEU A C 1
ATOM 1486 O O . LEU A 1 187 ? -0.353 -16.110 5.684 1.00 91.56 187 LEU A O 1
ATOM 1490 N N . GLU A 1 188 ? 0.016 -14.347 7.044 1.00 88.75 188 GLU A N 1
ATOM 1491 C CA . GLU A 1 188 ? -0.072 -15.104 8.308 1.00 88.75 188 GLU A CA 1
ATOM 1492 C C . GLU A 1 188 ? 0.895 -16.310 8.349 1.00 88.75 188 GLU A C 1
ATOM 1494 O O . GLU A 1 188 ? 0.582 -17.384 8.853 1.00 88.75 188 GLU A O 1
ATOM 1499 N N . GLY A 1 189 ? 2.090 -16.145 7.769 1.00 90.19 189 GLY A N 1
ATOM 1500 C CA . GLY A 1 189 ? 3.130 -17.179 7.708 1.00 90.19 189 GLY A CA 1
ATOM 1501 C C . GLY A 1 189 ? 2.959 -18.228 6.600 1.00 90.19 189 GLY A C 1
ATOM 1502 O O . GLY A 1 189 ? 3.890 -18.991 6.350 1.00 90.19 189 GLY A O 1
ATOM 1503 N N . ALA A 1 190 ? 1.830 -18.249 5.887 1.00 92.25 190 ALA A N 1
ATOM 1504 C CA . ALA A 1 190 ? 1.588 -19.165 4.771 1.00 92.25 190 ALA A CA 1
ATOM 1505 C C . ALA A 1 190 ? 1.870 -18.505 3.415 1.00 92.25 190 ALA A C 1
ATOM 1507 O O . ALA A 1 190 ? 1.620 -17.315 3.239 1.00 92.25 190 ALA A O 1
ATOM 1508 N N . SER A 1 191 ? 2.354 -19.272 2.431 1.00 93.00 191 SER A N 1
ATOM 1509 C CA . SER A 1 191 ? 2.564 -18.774 1.062 1.00 93.00 191 SER A CA 1
ATOM 1510 C C . SER A 1 191 ? 1.254 -18.262 0.455 1.00 93.00 191 SER A C 1
ATOM 1512 O O . SER A 1 191 ? 0.250 -18.976 0.420 1.00 93.00 191 SER A O 1
ATOM 1514 N N . PHE A 1 192 ? 1.260 -17.023 -0.031 1.00 90.50 192 PHE A N 1
ATOM 1515 C CA . PHE A 1 192 ? 0.101 -16.379 -0.626 1.00 90.50 192 PHE A CA 1
ATOM 1516 C C . PHE A 1 192 ? 0.156 -16.494 -2.158 1.00 90.50 192 PHE A C 1
ATOM 1518 O O . PHE A 1 192 ? 1.133 -16.071 -2.779 1.00 90.50 192 PHE A O 1
ATOM 1525 N N . PRO A 1 193 ? -0.891 -17.022 -2.819 1.00 88.12 193 PRO A N 1
ATOM 1526 C CA . PRO A 1 193 ? -0.797 -17.451 -4.215 1.00 88.12 193 PRO A CA 1
ATOM 1527 C C . PRO A 1 193 ? -0.687 -16.306 -5.232 1.00 88.12 193 PRO A C 1
ATOM 1529 O O . PRO A 1 193 ? -0.351 -16.552 -6.389 1.00 88.12 193 PRO A O 1
ATOM 1532 N N . SER A 1 194 ? -0.981 -15.061 -4.841 1.00 88.06 194 SER A N 1
ATOM 1533 C CA . SER A 1 194 ? -1.072 -13.927 -5.765 1.00 88.06 194 SER A CA 1
ATOM 1534 C C . SER A 1 194 ? -0.231 -12.733 -5.327 1.00 88.06 194 SER A C 1
ATOM 1536 O O . SER A 1 194 ? -0.380 -12.222 -4.225 1.00 88.06 194 SER A O 1
ATOM 1538 N N . LEU A 1 195 ? 0.571 -12.190 -6.241 1.00 90.81 195 LEU A N 1
ATOM 1539 C CA . LEU A 1 195 ? 1.275 -10.917 -6.051 1.00 90.81 195 LEU A CA 1
ATOM 1540 C C . LEU A 1 195 ? 0.506 -9.712 -6.619 1.00 90.81 195 LEU A C 1
ATOM 1542 O O . LEU A 1 195 ? 1.045 -8.608 -6.698 1.00 90.81 195 LEU A O 1
ATOM 1546 N N . ASP A 1 196 ? -0.761 -9.887 -7.015 1.00 92.06 196 ASP A N 1
ATOM 1547 C CA . ASP A 1 196 ? -1.545 -8.835 -7.677 1.00 92.06 196 ASP A CA 1
ATOM 1548 C C . ASP A 1 196 ? -1.618 -7.552 -6.840 1.00 92.06 196 ASP A C 1
ATOM 1550 O O . ASP A 1 196 ? -1.446 -6.451 -7.364 1.00 92.06 196 ASP A O 1
ATOM 1554 N N . LEU A 1 197 ? -1.776 -7.688 -5.521 1.00 93.19 197 LEU A N 1
ATOM 1555 C CA . LEU A 1 197 ? -1.722 -6.558 -4.603 1.00 93.19 197 LEU A CA 1
ATOM 1556 C C . LEU A 1 197 ? -0.390 -5.801 -4.727 1.00 93.19 197 LEU A C 1
ATOM 1558 O O . LEU A 1 197 ? -0.403 -4.581 -4.918 1.00 93.19 197 LEU A O 1
ATOM 1562 N N . ILE A 1 198 ? 0.744 -6.492 -4.665 1.00 95.88 198 ILE A N 1
ATOM 1563 C CA . ILE A 1 198 ? 2.072 -5.874 -4.747 1.00 95.88 198 ILE A CA 1
ATOM 1564 C C . ILE A 1 198 ? 2.257 -5.141 -6.081 1.00 95.88 198 ILE A C 1
ATOM 1566 O O . ILE A 1 198 ? 2.616 -3.963 -6.101 1.00 95.88 198 ILE A O 1
ATOM 1570 N N . HIS A 1 199 ? 1.903 -5.777 -7.198 1.00 95.81 199 HIS A N 1
ATOM 1571 C CA . HIS A 1 199 ? 2.017 -5.164 -8.524 1.00 95.81 199 HIS A CA 1
ATOM 1572 C C . HIS A 1 199 ? 1.087 -3.956 -8.713 1.00 95.81 199 HIS A C 1
ATOM 1574 O O . HIS A 1 199 ? 1.480 -2.958 -9.320 1.00 95.81 199 HIS A O 1
ATOM 1580 N N . LYS A 1 200 ? -0.125 -3.986 -8.143 1.00 95.75 200 LYS A N 1
ATOM 1581 C CA . LYS A 1 200 ? -1.017 -2.814 -8.106 1.00 95.75 200 LYS A CA 1
ATOM 1582 C C . LYS A 1 200 ? -0.416 -1.661 -7.305 1.00 95.75 200 LYS A C 1
ATOM 1584 O O . LYS A 1 200 ? -0.558 -0.514 -7.717 1.00 95.75 200 LYS A O 1
ATOM 1589 N N . ALA A 1 201 ? 0.251 -1.947 -6.185 1.00 97.69 201 ALA A N 1
ATOM 1590 C CA . ALA A 1 201 ? 0.910 -0.921 -5.378 1.00 97.69 201 ALA A CA 1
ATOM 1591 C C . ALA A 1 201 ? 2.080 -0.277 -6.140 1.00 97.69 201 ALA A C 1
ATOM 1593 O O . ALA A 1 201 ? 2.134 0.948 -6.226 1.00 97.69 201 ALA A O 1
ATOM 1594 N N . LEU A 1 202 ? 2.945 -1.082 -6.770 1.00 98.25 202 LEU A N 1
ATOM 1595 C CA . LEU A 1 202 ? 4.045 -0.582 -7.608 1.00 98.25 202 LEU A CA 1
ATOM 1596 C C . LEU A 1 202 ? 3.522 0.308 -8.736 1.00 98.25 202 LEU A C 1
ATOM 1598 O O . LEU A 1 202 ? 3.980 1.434 -8.922 1.00 98.25 202 LEU A O 1
ATOM 1602 N N . GLY A 1 203 ? 2.519 -0.180 -9.467 1.00 98.00 203 GLY A N 1
ATOM 1603 C CA . GLY A 1 203 ? 1.921 0.573 -10.559 1.00 98.00 203 GLY A CA 1
ATOM 1604 C C . GLY A 1 203 ? 1.258 1.866 -10.086 1.00 98.00 203 GLY A C 1
ATOM 1605 O O . GLY A 1 203 ? 1.376 2.886 -10.758 1.00 98.00 203 GLY A O 1
ATOM 1606 N N . TRP A 1 204 ? 0.611 1.858 -8.916 1.00 98.25 204 TRP A N 1
ATOM 1607 C CA . TRP A 1 204 ? 0.025 3.059 -8.323 1.00 98.25 204 TRP A CA 1
ATOM 1608 C C . TRP A 1 204 ? 1.091 4.106 -7.987 1.00 98.25 204 TRP A C 1
ATOM 1610 O O . TRP A 1 204 ? 0.949 5.255 -8.404 1.00 98.25 204 TRP A O 1
ATOM 1620 N N . VAL A 1 205 ? 2.179 3.725 -7.310 1.00 98.19 205 VAL A N 1
ATOM 1621 C CA . VAL A 1 205 ? 3.275 4.655 -6.984 1.00 98.19 205 VAL A CA 1
ATOM 1622 C C . VAL A 1 205 ? 3.881 5.249 -8.254 1.00 98.19 205 VAL A C 1
ATOM 1624 O O . VAL A 1 205 ? 3.993 6.470 -8.358 1.00 98.19 205 VAL A O 1
ATOM 1627 N N . LEU A 1 206 ? 4.190 4.417 -9.254 1.00 98.06 206 LEU A N 1
ATOM 1628 C CA . LEU A 1 206 ? 4.728 4.872 -10.541 1.00 98.06 206 LEU A CA 1
ATOM 1629 C C . LEU A 1 206 ? 3.762 5.815 -11.272 1.00 98.06 206 LEU A C 1
ATOM 1631 O O . LEU A 1 206 ? 4.186 6.829 -11.826 1.00 98.06 206 LEU A O 1
ATOM 1635 N N . ARG A 1 207 ? 2.455 5.533 -11.227 1.00 97.88 207 ARG A N 1
ATOM 1636 C CA . ARG A 1 207 ? 1.411 6.399 -11.791 1.00 97.88 207 ARG A CA 1
ATOM 1637 C C . ARG A 1 207 ? 1.400 7.774 -11.120 1.00 97.88 207 ARG A C 1
ATOM 1639 O O . ARG A 1 207 ? 1.380 8.791 -11.810 1.00 97.88 207 ARG A O 1
ATOM 1646 N N . GLU A 1 208 ? 1.418 7.824 -9.786 1.00 97.69 208 GLU A N 1
ATOM 1647 C CA . GLU A 1 208 ? 1.439 9.091 -9.037 1.00 97.69 208 GLU A CA 1
ATOM 1648 C C . GLU A 1 208 ? 2.761 9.855 -9.211 1.00 97.69 208 GLU A C 1
ATOM 1650 O O . GLU A 1 208 ? 2.768 11.089 -9.200 1.00 97.69 208 GLU A O 1
ATOM 1655 N N . ALA A 1 209 ? 3.879 9.152 -9.409 1.00 94.94 209 ALA A N 1
ATOM 1656 C CA . ALA A 1 209 ? 5.160 9.763 -9.750 1.00 94.94 209 ALA A CA 1
ATOM 1657 C C . ALA A 1 209 ? 5.127 10.368 -11.168 1.00 94.94 209 ALA A C 1
ATOM 1659 O O . ALA A 1 209 ? 5.555 11.505 -11.378 1.00 94.94 209 ALA A O 1
ATOM 1660 N N . GLY A 1 210 ? 4.526 9.663 -12.130 1.00 94.75 210 GLY A N 1
ATOM 1661 C CA . GLY A 1 210 ? 4.370 10.122 -13.511 1.00 94.75 210 GLY A CA 1
ATOM 1662 C C . GLY A 1 210 ? 3.456 11.333 -13.684 1.00 94.75 210 GLY A C 1
ATOM 1663 O O . GLY A 1 210 ? 3.693 12.142 -14.581 1.00 94.75 210 GLY A O 1
ATOM 1664 N N . LYS A 1 211 ? 2.454 11.519 -12.811 1.00 94.25 211 LYS A N 1
ATOM 1665 C CA . LYS A 1 211 ? 1.647 12.755 -12.782 1.00 94.25 211 LYS A CA 1
ATOM 1666 C C . LYS A 1 211 ? 2.501 13.995 -12.510 1.00 94.25 211 LYS A C 1
ATOM 1668 O O . LYS A 1 211 ? 2.192 15.061 -13.031 1.00 94.25 211 LYS A O 1
ATOM 1673 N N . ARG A 1 212 ? 3.570 13.846 -11.719 1.00 90.94 212 ARG A N 1
ATOM 1674 C CA . ARG A 1 212 ? 4.514 14.923 -11.388 1.00 90.94 212 ARG A CA 1
ATOM 1675 C C . ARG A 1 212 ? 5.591 15.084 -12.456 1.00 90.94 212 ARG A C 1
ATOM 1677 O O . ARG A 1 212 ? 5.905 16.202 -12.842 1.00 90.94 212 ARG A O 1
ATOM 1684 N N . ASN A 1 213 ? 6.141 13.974 -12.952 1.00 92.88 213 ASN A N 1
ATOM 1685 C CA . ASN A 1 213 ? 7.184 13.988 -13.974 1.00 92.88 213 ASN A CA 1
ATOM 1686 C C . ASN A 1 213 ? 6.979 12.867 -15.006 1.00 92.88 213 ASN A C 1
ATOM 1688 O O . ASN A 1 213 ? 7.476 11.747 -14.865 1.00 92.88 213 ASN A O 1
ATOM 1692 N N . LYS A 1 214 ? 6.264 13.196 -16.088 1.00 94.56 214 LYS A N 1
ATOM 1693 C CA . LYS A 1 214 ? 5.963 12.263 -17.187 1.00 94.56 214 LYS A CA 1
ATOM 1694 C C . LYS A 1 214 ? 7.220 11.763 -17.906 1.00 94.56 214 LYS A C 1
ATOM 1696 O O . LYS A 1 214 ? 7.236 10.627 -18.386 1.00 94.56 214 LYS A O 1
ATOM 1701 N N . ALA A 1 215 ? 8.256 12.599 -18.001 1.00 94.75 215 ALA A N 1
ATOM 1702 C CA . ALA A 1 215 ? 9.509 12.250 -18.666 1.00 94.75 215 ALA A CA 1
ATOM 1703 C C . ALA A 1 215 ? 10.298 11.215 -17.852 1.00 94.75 215 ALA A C 1
ATOM 1705 O O . ALA A 1 215 ? 10.768 10.231 -18.417 1.00 94.75 215 ALA A O 1
ATOM 1706 N N . ALA A 1 216 ? 10.373 11.385 -16.528 1.00 93.62 216 ALA A N 1
ATOM 1707 C CA . ALA A 1 216 ? 10.998 10.412 -15.633 1.00 93.62 216 ALA A CA 1
ATOM 1708 C C . ALA A 1 216 ? 10.293 9.048 -15.685 1.00 93.62 216 ALA A C 1
ATOM 1710 O O . ALA A 1 216 ? 10.960 8.036 -15.881 1.00 93.62 216 ALA A O 1
ATOM 1711 N N . LEU A 1 217 ? 8.954 9.022 -15.617 1.00 96.50 217 LEU A N 1
ATOM 1712 C CA . LEU A 1 217 ? 8.198 7.772 -15.757 1.00 96.50 217 LEU A CA 1
ATOM 1713 C C . LEU A 1 217 ? 8.425 7.115 -17.126 1.00 96.50 217 LEU A C 1
ATOM 1715 O O . LEU A 1 217 ? 8.596 5.903 -17.202 1.00 96.50 217 LEU A O 1
ATOM 1719 N N . THR A 1 218 ? 8.433 7.902 -18.207 1.00 96.75 218 THR A N 1
ATOM 1720 C CA . THR A 1 218 ? 8.693 7.377 -19.558 1.00 96.75 218 THR A CA 1
ATOM 1721 C C . THR A 1 218 ? 10.061 6.698 -19.614 1.00 96.75 218 THR A C 1
ATOM 1723 O O . THR A 1 218 ? 10.130 5.546 -20.023 1.00 96.75 218 THR A O 1
ATOM 1726 N N . ARG A 1 219 ? 11.113 7.361 -19.115 1.00 96.44 219 ARG A N 1
ATOM 1727 C CA . ARG A 1 219 ? 12.475 6.809 -19.063 1.00 96.44 219 ARG A CA 1
ATOM 1728 C C . ARG A 1 219 ? 12.536 5.510 -18.255 1.00 96.44 219 ARG A C 1
ATOM 1730 O O . ARG A 1 219 ? 13.050 4.508 -18.731 1.00 96.44 219 ARG A O 1
ATOM 1737 N N . PHE A 1 220 ? 11.912 5.501 -17.076 1.00 96.44 220 PHE A N 1
ATOM 1738 C CA . PHE A 1 220 ? 11.821 4.312 -16.229 1.00 96.44 220 PHE A CA 1
ATOM 1739 C C . PHE A 1 220 ? 11.159 3.131 -16.956 1.00 96.44 220 PHE A C 1
ATOM 1741 O O . PHE A 1 220 ? 11.636 2.000 -16.888 1.00 96.44 220 PHE A O 1
ATOM 1748 N N . LEU A 1 221 ? 10.056 3.373 -17.671 1.00 97.56 221 LEU A N 1
ATOM 1749 C CA . LEU A 1 221 ? 9.358 2.330 -18.428 1.00 97.56 221 LEU A CA 1
ATOM 1750 C C . LEU A 1 221 ? 10.140 1.897 -19.678 1.00 97.56 221 LEU A C 1
ATOM 1752 O O . LEU A 1 221 ? 10.126 0.716 -20.028 1.00 97.56 221 LEU A O 1
ATOM 1756 N N . ASP A 1 222 ? 10.841 2.818 -20.338 1.00 96.69 222 ASP A N 1
ATOM 1757 C CA . ASP A 1 222 ? 11.725 2.509 -21.465 1.00 96.69 222 ASP A CA 1
ATOM 1758 C C . ASP A 1 222 ? 12.873 1.578 -21.052 1.00 96.69 222 ASP A C 1
ATOM 1760 O O . ASP A 1 222 ? 13.287 0.728 -21.841 1.00 96.69 222 ASP A O 1
ATOM 1764 N N . GLU A 1 223 ? 13.340 1.667 -19.813 1.00 95.62 223 GLU A N 1
ATOM 1765 C CA . GLU A 1 223 ? 14.425 0.828 -19.305 1.00 95.62 223 GLU A CA 1
ATOM 1766 C C . GLU A 1 223 ? 13.909 -0.473 -18.666 1.00 95.62 223 GLU A C 1
ATOM 1768 O O . GLU A 1 223 ? 14.465 -1.545 -18.908 1.00 95.62 223 GLU A O 1
ATOM 1773 N N . HIS A 1 224 ? 12.815 -0.422 -17.899 1.00 96.12 224 HIS A N 1
ATOM 1774 C CA . HIS A 1 224 ? 12.461 -1.504 -16.968 1.00 96.12 224 HIS A CA 1
ATOM 1775 C C . HIS A 1 224 ? 11.112 -2.187 -17.226 1.00 96.12 224 HIS A C 1
ATOM 1777 O O . HIS A 1 224 ? 10.813 -3.194 -16.583 1.00 96.12 224 HIS A O 1
ATOM 1783 N N . ALA A 1 225 ? 10.288 -1.715 -18.172 1.00 96.00 225 ALA A N 1
ATOM 1784 C CA . ALA A 1 225 ? 8.952 -2.291 -18.378 1.00 96.00 225 ALA A CA 1
ATOM 1785 C C . ALA A 1 225 ? 8.967 -3.777 -18.775 1.00 96.00 225 ALA A C 1
ATOM 1787 O O . ALA A 1 225 ? 7.990 -4.461 -18.509 1.00 96.00 225 ALA A O 1
ATOM 1788 N N . ALA A 1 226 ? 10.046 -4.278 -19.389 1.00 95.38 226 ALA A N 1
ATOM 1789 C CA . ALA A 1 226 ? 10.165 -5.692 -19.761 1.00 95.38 226 ALA A CA 1
ATOM 1790 C C . ALA A 1 226 ? 10.244 -6.634 -18.545 1.00 95.38 226 ALA A C 1
ATOM 1792 O O . ALA A 1 226 ? 9.749 -7.750 -18.624 1.00 95.38 226 ALA A O 1
ATOM 1793 N N . LYS A 1 227 ? 10.826 -6.171 -17.435 1.00 94.69 227 LYS A N 1
ATOM 1794 C CA . LYS A 1 227 ? 10.958 -6.927 -16.176 1.00 94.69 227 LYS A CA 1
ATOM 1795 C C . LYS A 1 227 ? 9.737 -6.779 -15.272 1.00 94.69 227 LYS A C 1
ATOM 1797 O O . LYS A 1 227 ? 9.441 -7.600 -14.412 1.00 94.69 227 LYS A O 1
ATOM 1802 N N . ALA A 1 228 ? 9.018 -5.670 -15.424 1.00 94.25 228 ALA A N 1
ATOM 1803 C CA . ALA A 1 228 ? 7.865 -5.377 -14.596 1.00 94.25 228 ALA A CA 1
ATOM 1804 C C . ALA A 1 228 ? 6.674 -6.275 -14.955 1.00 94.25 228 ALA A C 1
ATOM 1806 O O . ALA A 1 228 ? 6.345 -6.481 -16.122 1.00 94.25 228 ALA A O 1
ATOM 1807 N N . PHE A 1 229 ? 5.936 -6.720 -13.938 1.00 94.06 229 PHE A N 1
ATOM 1808 C CA . PHE A 1 229 ?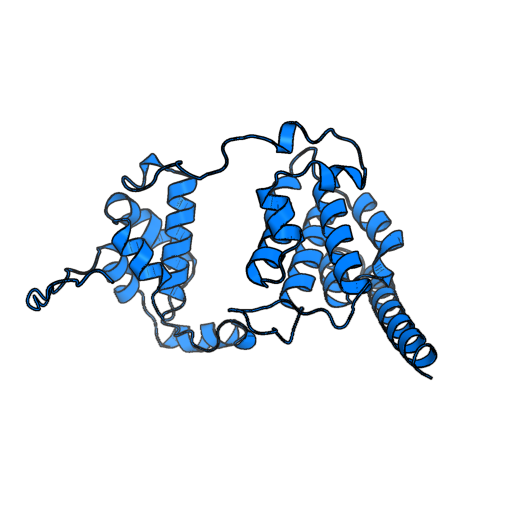 4.704 -7.469 -14.157 1.00 94.06 229 PHE A CA 1
ATOM 1809 C C . PHE A 1 229 ? 3.657 -6.632 -14.912 1.00 94.06 229 PHE A C 1
ATOM 1811 O O . PHE A 1 229 ? 3.498 -5.429 -14.672 1.00 94.06 229 PHE A O 1
ATOM 1818 N N . LYS A 1 230 ? 2.863 -7.279 -15.775 1.00 95.06 230 LYS A N 1
ATOM 1819 C CA . LYS A 1 230 ? 1.840 -6.622 -16.611 1.00 95.06 230 LYS A CA 1
ATOM 1820 C C . LYS A 1 230 ? 0.906 -5.706 -15.814 1.00 95.06 230 LYS A C 1
ATOM 1822 O O . LYS A 1 230 ? 0.575 -4.611 -16.270 1.00 95.06 230 LYS A O 1
ATOM 1827 N N . THR A 1 231 ? 0.477 -6.136 -14.624 1.00 95.31 231 THR A N 1
ATOM 1828 C CA . THR A 1 231 ? -0.387 -5.325 -13.751 1.00 95.31 231 THR A CA 1
ATOM 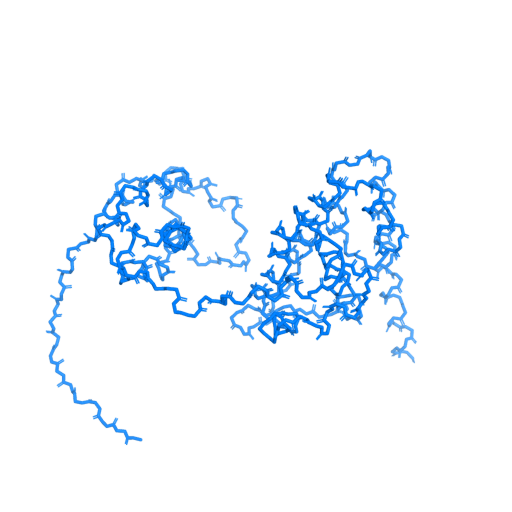1829 C C . THR A 1 231 ? 0.295 -4.027 -13.321 1.00 95.31 231 THR A C 1
ATOM 1831 O O . THR A 1 231 ? -0.351 -2.982 -13.392 1.00 95.31 231 THR A O 1
ATOM 1834 N N . THR A 1 232 ? 1.581 -4.061 -12.960 1.00 97.62 232 THR A N 1
ATOM 1835 C CA . THR A 1 232 ? 2.364 -2.867 -12.603 1.00 97.62 232 THR A CA 1
ATOM 1836 C C . THR A 1 232 ? 2.349 -1.852 -13.740 1.00 97.62 232 THR A C 1
ATOM 1838 O O . THR A 1 232 ? 1.973 -0.698 -13.540 1.00 97.62 232 THR A O 1
ATOM 1841 N N . VAL A 1 233 ? 2.687 -2.289 -14.956 1.00 97.94 233 VAL A N 1
ATOM 1842 C CA . VAL A 1 233 ? 2.774 -1.405 -16.128 1.00 97.94 233 VAL A CA 1
ATOM 1843 C C . VAL A 1 233 ? 1.406 -0.858 -16.529 1.00 97.94 233 VAL A C 1
ATOM 1845 O O . VAL A 1 233 ? 1.271 0.330 -16.818 1.00 97.94 233 VAL A O 1
ATOM 1848 N N . ARG A 1 234 ? 0.360 -1.688 -16.489 1.00 97.50 234 ARG A N 1
ATOM 1849 C CA . ARG A 1 234 ? -1.015 -1.244 -16.754 1.00 97.50 234 ARG A CA 1
ATOM 1850 C C . ARG A 1 234 ? -1.437 -0.106 -15.820 1.00 97.50 234 ARG A C 1
ATOM 1852 O O . ARG A 1 234 ? -1.991 0.877 -16.292 1.00 97.50 234 ARG A O 1
ATOM 1859 N N . TYR A 1 235 ? -1.163 -0.225 -14.521 1.00 97.38 235 TYR A N 1
ATOM 1860 C CA . TYR A 1 235 ? -1.473 0.832 -13.553 1.00 97.38 235 TYR A CA 1
ATOM 1861 C C . TYR A 1 235 ? -0.593 2.074 -13.757 1.00 97.38 235 TYR A C 1
ATOM 1863 O O . TYR A 1 235 ? -1.106 3.191 -13.764 1.00 97.38 235 TYR A O 1
ATOM 1871 N N . ALA A 1 236 ? 0.713 1.894 -13.984 1.00 97.88 236 ALA A N 1
ATOM 1872 C CA . ALA A 1 236 ? 1.651 3.000 -14.191 1.00 97.88 236 ALA A CA 1
ATOM 1873 C C . ALA A 1 236 ? 1.285 3.872 -15.407 1.00 97.88 236 ALA A C 1
ATOM 1875 O O . ALA A 1 236 ? 1.471 5.087 -15.387 1.00 97.88 236 ALA A O 1
ATOM 1876 N N . THR A 1 237 ? 0.736 3.255 -16.455 1.00 97.69 237 THR A N 1
ATOM 1877 C CA . THR A 1 237 ? 0.445 3.897 -17.747 1.00 97.69 237 THR A CA 1
ATOM 1878 C C . THR A 1 237 ? -0.980 4.450 -17.883 1.00 97.69 237 THR A C 1
ATOM 1880 O O . THR A 1 237 ? -1.334 4.938 -18.951 1.00 97.69 237 THR A O 1
ATOM 1883 N N . GLU A 1 238 ? -1.796 4.435 -16.823 1.00 95.31 238 GLU A N 1
ATOM 1884 C CA . GLU A 1 238 ? -3.222 4.819 -16.868 1.00 95.31 238 GLU A CA 1
ATOM 1885 C C . GLU A 1 238 ? -3.479 6.243 -17.403 1.00 95.31 238 GLU A C 1
ATOM 1887 O O . GLU A 1 238 ? -4.482 6.479 -18.069 1.00 95.31 238 GLU A O 1
ATOM 1892 N N . HIS A 1 239 ? -2.561 7.182 -17.148 1.00 93.00 239 HIS A N 1
ATOM 1893 C CA . HIS A 1 239 ? -2.658 8.586 -17.593 1.00 93.00 239 HIS A CA 1
ATOM 1894 C C . HIS A 1 239 ? -1.870 8.873 -18.882 1.00 93.00 239 HIS A C 1
ATOM 1896 O O . HIS A 1 239 ? -1.630 10.033 -19.223 1.00 93.00 239 HIS A O 1
ATOM 1902 N N . MET A 1 240 ? -1.400 7.834 -19.575 1.00 94.19 240 MET A N 1
ATOM 1903 C CA . MET A 1 240 ? -0.688 7.958 -20.848 1.00 94.19 240 MET A CA 1
ATOM 1904 C C . MET A 1 240 ? -1.648 7.785 -22.026 1.00 94.19 240 MET A C 1
ATOM 1906 O O . MET A 1 240 ? -2.738 7.235 -21.888 1.00 94.19 240 MET A O 1
ATOM 1910 N N . ASP A 1 241 ? -1.213 8.220 -23.210 1.00 95.31 241 ASP A N 1
ATOM 1911 C CA . ASP A 1 241 ? -1.916 7.883 -24.445 1.00 95.31 241 ASP A CA 1
ATOM 1912 C C . ASP A 1 241 ? -2.067 6.357 -24.598 1.00 95.31 241 ASP A C 1
ATOM 1914 O O . ASP A 1 241 ? -1.154 5.590 -24.270 1.00 95.31 241 ASP A O 1
ATOM 1918 N N . ARG A 1 242 ? -3.212 5.921 -25.134 1.00 95.25 242 ARG A N 1
ATOM 1919 C CA . ARG A 1 242 ? -3.582 4.505 -25.235 1.00 95.25 242 ARG A CA 1
ATOM 1920 C C . ARG A 1 242 ? -2.580 3.702 -26.063 1.00 95.25 242 ARG A C 1
ATOM 1922 O O . ARG A 1 242 ? -2.263 2.574 -25.682 1.00 95.25 242 ARG A O 1
ATOM 1929 N N . ALA A 1 243 ? -2.068 4.253 -27.165 1.00 95.94 243 ALA A N 1
ATOM 1930 C CA . ALA A 1 243 ? -1.094 3.553 -27.998 1.00 95.94 243 ALA A CA 1
ATOM 1931 C C . ALA A 1 243 ? 0.240 3.406 -27.256 1.00 95.94 243 ALA A C 1
ATOM 1933 O O . ALA A 1 243 ? 0.837 2.326 -27.249 1.00 95.94 243 ALA A O 1
ATOM 1934 N N . LYS A 1 244 ? 0.676 4.459 -26.555 1.00 94.25 244 LYS A N 1
ATOM 1935 C CA . LYS A 1 244 ? 1.899 4.417 -25.741 1.00 94.25 244 LYS A CA 1
ATOM 1936 C C . LYS A 1 244 ? 1.775 3.443 -24.562 1.00 94.25 244 LYS A C 1
ATOM 1938 O O . LYS A 1 244 ? 2.672 2.628 -24.360 1.00 94.25 244 LYS A O 1
ATOM 1943 N N . ALA A 1 245 ? 0.656 3.466 -23.838 1.00 96.38 245 ALA A N 1
ATOM 1944 C CA . ALA A 1 245 ? 0.366 2.528 -22.753 1.00 96.38 245 ALA A CA 1
ATOM 1945 C C . ALA A 1 245 ? 0.388 1.073 -23.244 1.00 96.38 245 ALA A C 1
ATOM 1947 O O . ALA A 1 245 ? 1.063 0.225 -22.657 1.00 96.38 245 ALA A O 1
ATOM 1948 N N . LYS A 1 246 ? -0.277 0.796 -24.376 1.00 96.81 246 LYS A N 1
ATOM 1949 C CA . LYS A 1 246 ? -0.297 -0.538 -24.985 1.00 96.81 246 LYS A CA 1
ATOM 1950 C C . LYS A 1 246 ? 1.109 -1.051 -25.303 1.00 96.81 246 LYS A C 1
ATOM 1952 O O . LYS A 1 246 ? 1.411 -2.192 -24.969 1.00 96.81 246 LYS A O 1
ATOM 1957 N N . ARG A 1 247 ? 1.985 -0.216 -25.873 1.00 96.81 247 ARG A N 1
ATOM 1958 C CA . ARG A 1 247 ? 3.373 -0.608 -26.187 1.00 96.81 247 ARG A CA 1
ATOM 1959 C C . ARG A 1 247 ? 4.140 -1.097 -24.955 1.00 96.81 247 ARG A C 1
ATOM 1961 O O . ARG A 1 247 ? 4.828 -2.110 -25.042 1.00 96.81 247 ARG A O 1
ATOM 1968 N N . TYR A 1 248 ? 4.011 -0.421 -23.812 1.00 97.56 248 TYR A N 1
ATOM 1969 C CA . TYR A 1 248 ? 4.674 -0.865 -22.581 1.00 97.56 248 TYR A CA 1
ATOM 1970 C C . TYR A 1 248 ? 4.048 -2.131 -22.001 1.00 97.56 248 TYR A C 1
ATOM 1972 O O . TYR A 1 248 ? 4.772 -3.019 -21.559 1.00 97.56 248 TYR A O 1
ATOM 1980 N N . VAL A 1 249 ? 2.718 -2.235 -22.021 1.00 96.50 249 VAL A N 1
ATOM 1981 C CA . VAL A 1 249 ? 2.006 -3.432 -21.551 1.00 96.50 249 VAL A CA 1
ATOM 1982 C C . VAL A 1 249 ? 2.404 -4.664 -22.369 1.00 96.50 249 VAL A C 1
ATOM 1984 O O . VAL A 1 249 ? 2.660 -5.722 -21.797 1.00 96.50 249 VAL A O 1
ATOM 1987 N N . ASP A 1 250 ? 2.511 -4.523 -23.690 1.00 95.38 250 ASP A N 1
ATOM 1988 C CA . ASP A 1 250 ? 2.950 -5.602 -24.577 1.00 95.38 250 ASP A CA 1
ATOM 1989 C C . ASP A 1 250 ? 4.421 -5.978 -24.309 1.00 95.38 250 ASP A C 1
ATOM 1991 O O . ASP A 1 250 ? 4.773 -7.158 -24.319 1.00 95.38 250 ASP A O 1
ATOM 1995 N N . ARG A 1 251 ? 5.284 -4.996 -24.008 1.00 94.06 251 ARG A N 1
ATOM 1996 C CA . ARG A 1 251 ? 6.690 -5.235 -23.638 1.00 94.06 251 ARG A CA 1
A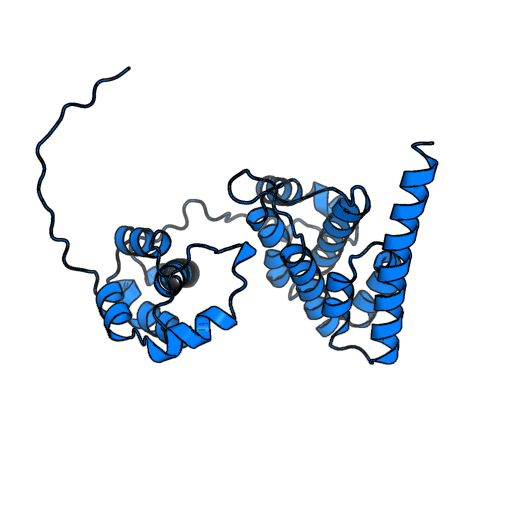TOM 1997 C C . ARG A 1 251 ? 6.827 -6.018 -22.329 1.00 94.06 251 ARG A C 1
ATOM 1999 O O . ARG A 1 251 ? 7.612 -6.959 -22.283 1.00 94.06 251 ARG A O 1
ATOM 2006 N N . ALA A 1 252 ? 6.041 -5.671 -21.311 1.00 92.56 252 ALA A N 1
ATOM 2007 C CA . ALA A 1 252 ? 5.984 -6.400 -20.043 1.00 92.56 252 ALA A CA 1
ATOM 2008 C C . ALA A 1 252 ? 5.558 -7.860 -20.236 1.00 92.56 252 ALA A C 1
ATOM 2010 O O . ALA A 1 252 ? 6.114 -8.775 -19.638 1.00 92.56 252 ALA A O 1
ATOM 2011 N N . GLN A 1 253 ? 4.584 -8.096 -21.117 1.00 87.19 253 GLN A N 1
ATOM 2012 C CA . GLN A 1 253 ? 4.096 -9.443 -21.394 1.00 87.19 253 GLN A CA 1
ATOM 2013 C C . GLN A 1 253 ? 5.142 -10.314 -22.111 1.00 87.19 253 GLN A C 1
ATOM 2015 O O . GLN A 1 253 ? 5.244 -11.501 -21.814 1.00 87.19 253 GLN A O 1
ATOM 2020 N N . LYS A 1 254 ? 5.932 -9.733 -23.023 1.00 80.38 254 LYS A N 1
ATOM 2021 C CA . LYS A 1 254 ? 7.017 -10.446 -23.718 1.00 80.38 254 LYS A CA 1
ATOM 2022 C C . LYS A 1 254 ? 8.179 -10.802 -22.794 1.00 80.38 254 LYS A C 1
ATOM 2024 O O . LYS A 1 254 ? 8.699 -11.903 -22.907 1.00 80.38 254 LYS A O 1
ATOM 2029 N N . GLY A 1 255 ? 8.559 -9.902 -21.885 1.00 72.69 255 GLY A N 1
ATOM 2030 C CA . GLY A 1 255 ? 9.655 -10.167 -20.952 1.00 72.69 255 GLY A CA 1
ATOM 2031 C C . GLY A 1 255 ? 9.342 -11.311 -19.989 1.00 72.69 255 GLY A C 1
ATOM 2032 O O . GLY A 1 255 ? 10.170 -12.188 -19.801 1.00 72.69 255 GLY A O 1
ATOM 2033 N N . VAL A 1 256 ? 8.120 -11.405 -19.459 1.00 66.06 256 VAL A N 1
ATOM 2034 C CA . VAL A 1 256 ? 7.735 -12.557 -18.615 1.00 66.06 256 VAL A CA 1
ATOM 2035 C C . VAL A 1 256 ? 7.789 -13.881 -19.395 1.00 66.06 256 VAL A C 1
ATOM 2037 O O . VAL A 1 256 ? 8.226 -14.895 -18.859 1.00 66.06 256 VAL A O 1
ATOM 2040 N N . ALA A 1 257 ? 7.388 -13.875 -20.671 1.00 61.09 257 ALA A N 1
ATOM 2041 C CA . ALA A 1 257 ? 7.418 -15.071 -21.512 1.00 61.09 257 ALA A CA 1
ATOM 2042 C C . ALA A 1 257 ? 8.845 -15.547 -21.840 1.00 61.09 257 ALA A C 1
ATOM 2044 O O . ALA A 1 257 ? 9.063 -16.751 -21.923 1.00 61.09 257 ALA A O 1
ATOM 2045 N N . SER A 1 258 ? 9.818 -14.638 -21.992 1.00 58.94 258 SER A N 1
ATOM 2046 C CA . SER A 1 258 ? 11.214 -15.029 -22.230 1.00 58.94 258 SER A CA 1
ATOM 2047 C C . SER A 1 258 ? 11.853 -15.690 -21.008 1.00 58.94 258 SER A C 1
ATOM 2049 O O . SER A 1 258 ? 12.541 -16.687 -21.171 1.00 58.94 258 SER A O 1
ATOM 2051 N N . HIS A 1 259 ? 11.569 -15.214 -19.790 1.00 55.66 259 HIS A N 1
ATOM 2052 C CA . HIS A 1 259 ? 12.098 -15.831 -18.561 1.00 55.66 259 HIS A CA 1
ATOM 2053 C C . HIS A 1 259 ? 11.530 -17.238 -18.316 1.00 55.66 259 HIS A C 1
ATOM 2055 O O . HIS A 1 259 ? 12.235 -18.114 -17.830 1.00 55.66 259 HIS A O 1
ATOM 2061 N N . ALA A 1 260 ? 10.270 -17.480 -18.695 1.00 56.94 260 ALA A N 1
ATOM 2062 C CA . ALA A 1 260 ? 9.672 -18.813 -18.620 1.00 56.94 260 ALA A CA 1
ATOM 2063 C C . ALA A 1 260 ? 10.280 -19.805 -19.630 1.00 56.94 260 ALA A C 1
ATOM 2065 O O . ALA A 1 260 ? 10.283 -21.000 -19.360 1.00 56.94 260 ALA A O 1
ATOM 2066 N N . ALA A 1 261 ? 10.776 -19.323 -20.776 1.00 50.72 261 ALA A N 1
ATOM 2067 C CA . ALA A 1 261 ? 11.424 -20.160 -21.784 1.00 50.72 261 ALA A CA 1
ATOM 2068 C C . ALA A 1 261 ? 12.861 -20.531 -21.382 1.00 50.72 261 ALA A C 1
ATOM 2070 O O . ALA A 1 261 ? 13.234 -21.689 -21.481 1.00 50.72 261 ALA A O 1
ATOM 2071 N N . THR A 1 262 ? 13.637 -19.579 -20.855 1.00 51.84 262 THR A N 1
ATOM 2072 C CA . THR A 1 262 ? 15.034 -19.818 -20.449 1.00 51.84 262 THR A CA 1
ATOM 2073 C C . THR A 1 262 ? 15.152 -20.793 -19.272 1.00 51.84 262 THR A C 1
ATOM 2075 O O . THR A 1 262 ? 16.034 -21.639 -19.277 1.00 51.84 262 THR A O 1
ATOM 2078 N N . ASN A 1 263 ? 14.216 -20.762 -18.317 1.00 46.31 263 ASN A N 1
ATOM 2079 C CA . ASN A 1 263 ? 14.228 -21.696 -17.183 1.00 46.31 263 ASN A CA 1
ATOM 2080 C C . ASN A 1 263 ? 13.896 -23.152 -17.569 1.00 46.31 263 ASN A C 1
ATOM 2082 O O . ASN A 1 263 ? 14.179 -24.052 -16.789 1.00 46.31 263 ASN A O 1
ATOM 2086 N N . LEU A 1 264 ? 13.279 -23.392 -18.732 1.00 45.19 264 LEU A N 1
ATOM 2087 C CA . LEU A 1 264 ? 13.010 -24.748 -19.231 1.00 45.19 264 LEU A CA 1
ATOM 2088 C C . LEU A 1 264 ? 14.219 -25.350 -19.957 1.00 45.19 264 LEU A C 1
ATOM 2090 O O . LEU A 1 264 ? 14.349 -26.569 -19.991 1.00 45.19 264 LEU A O 1
ATOM 2094 N N . ASP A 1 265 ? 15.092 -24.506 -20.511 1.00 43.00 265 ASP A N 1
ATOM 2095 C CA . ASP A 1 265 ? 16.306 -24.939 -21.207 1.00 43.00 265 ASP A CA 1
ATOM 2096 C C . ASP A 1 265 ? 17.464 -25.236 -20.229 1.00 43.00 265 ASP A C 1
ATOM 2098 O O . ASP A 1 265 ? 18.347 -26.018 -20.563 1.00 43.00 265 ASP A O 1
ATOM 2102 N N . ASP A 1 266 ? 17.443 -24.666 -19.015 1.00 41.38 266 ASP A N 1
ATOM 2103 C CA . ASP A 1 266 ? 18.442 -24.918 -17.957 1.00 41.38 266 ASP A CA 1
ATOM 2104 C C . ASP A 1 266 ? 18.114 -26.148 -17.069 1.00 41.38 266 ASP A C 1
ATOM 2106 O O . ASP A 1 266 ? 18.951 -26.578 -16.273 1.00 41.38 266 ASP A O 1
ATOM 2110 N N . GLU A 1 267 ? 16.911 -26.727 -17.193 1.00 41.09 267 GLU A N 1
ATOM 2111 C CA . GLU A 1 267 ? 16.482 -27.953 -16.487 1.00 41.09 267 GLU A CA 1
ATOM 2112 C C . GLU A 1 267 ? 16.501 -29.221 -17.379 1.00 41.09 267 GLU A C 1
ATOM 2114 O O . GLU A 1 267 ? 16.080 -30.291 -16.924 1.00 41.09 267 GLU A O 1
ATOM 2119 N N . ALA A 1 268 ? 16.993 -29.125 -18.624 1.00 37.44 268 ALA A N 1
ATOM 2120 C CA . ALA A 1 268 ? 17.095 -30.225 -19.598 1.00 37.44 268 ALA A CA 1
ATOM 2121 C C . ALA A 1 268 ? 18.546 -30.685 -19.828 1.00 37.44 268 ALA A C 1
ATOM 2123 O O . ALA A 1 268 ? 18.746 -31.915 -19.976 1.00 37.44 268 ALA A O 1
#

InterPro domains:
  IPR014825 DNA alkylation repair enzyme [PF08713] (21-240)
  IPR016024 Armadillo-type fold [SSF48371] (23-241)

Organism: NCBI:txid157072

Sequence (268 aa):
MPVLRSKASKKIVASASSLLQCLEGLAKPSYAQQAVKFVHRSYCPNDIFVGIRVPQCREAVKTHLGSTTLKDILDLIHDARHEMRLTGFIALTEAFHRPHSASWWSDDGVPTEDHIKHLGITFCAKCIDELPAWYQRLLQSKDLWETRISIVLLLRLLPTEHCNVAYAICLHHINKFDADPSLRCTLEGASFPSLDLIHKALGWVLREAGKRNKAALTRFLDEHAAKAFKTTVRYATEHMDRAKAKRYVDRAQKGVASHAATNLDDEA

Radius of gyration: 22.55 Å; Cα contacts (8 Å, |Δi|>4): 290; chains: 1; bounding box: 52×46×68 Å

Mean predicted aligned error: 9.11 Å

Solvent-accessible surface area (backbone atoms only — not comparable to full-atom values): 15263 Å² total; per-residue (Å²): 139,84,89,82,79,90,75,81,91,72,88,76,83,71,80,73,50,72,47,55,54,52,51,63,74,51,50,30,69,82,46,12,68,55,54,56,76,78,52,71,48,90,86,48,74,80,57,39,65,45,31,57,52,71,70,54,43,53,48,45,38,74,75,30,38,70,80,51,51,62,66,57,37,52,52,22,52,70,40,62,34,48,54,44,20,51,34,21,54,50,42,53,53,49,26,72,79,36,43,90,48,18,90,73,58,69,70,82,85,57,85,80,73,67,63,67,78,70,56,64,88,64,89,49,82,64,58,62,79,71,43,56,72,73,55,48,51,24,72,70,41,48,40,47,63,46,41,38,46,54,49,56,58,33,61,73,33,53,89,46,87,54,32,59,55,40,55,51,52,47,48,50,54,34,51,58,48,51,78,35,77,82,69,58,36,21,55,98,86,39,83,34,96,67,61,62,67,50,32,46,43,47,4,46,44,44,26,62,44,25,76,77,37,55,66,61,42,49,53,50,46,73,74,43,26,38,56,28,56,46,59,19,45,52,45,34,29,67,89,46,58,69,70,63,32,48,55,45,31,55,39,8,52,50,37,54,53,51,57,60,52,54,60,57,66,77,75,108

Secondary structure (DSSP, 8-state):
-------------PPPPHHHHHHHHH--HHHHHHHHHHS-GGG-TT-B-----HHHHHHHHHHHGGG--HHHHHHHHT-SBHHHHHHHHHHHHHHHH-GGG-TT---TTS----GGGGS-S---GGGGTTS-HHHHHHHH--BHHHHHHHHHHGGGTTTSTTHHHHHHHHHHHHHHHHH-TT---EETTEEPS--HHHHHHHHHHHHHHHHH-HHHHHHHHHHHTTTS-HHHHHHHTTTS-HHHHHHHHHHHHHHHHHHHHHHHHS--